Protein AF-A0A9X3P9Z2-F1 (afdb_monomer)

Mean predicted aligned error: 4.74 Å

Foldseek 3Di:
DFDAADPLLLVVAAPLLSCQCRVFKTFDDFDQCPVCLVVCVVVVNDNLLSVVLNVCCVRFGRIAHAFAPPPQRAARGAYWDDWDQFPVRWIWTARHDDPDDDQWGFIQTSQQFTAIAHQGTDGFASHPSLVSVVRSVRVVLVVFFPDKDKDFLDDDDPVFAWPCSSRGDQWTWTDDDQKIKTKHCRVCVNVVNSRRIMMIITGDDPVCVVVVVHD

Organism: NCBI:txid2670330

Secondary structure (DSSP, 8-state):
--BPPPHHHHTTS-HHHHHHHHHH-EE--PPP-GGGHHHHHHTT--HHHHHHHHHHHHHHTTEE-PPPSSGGGSBSS--EEEEEE-TTS-EEEEES-BSS--SSEEEE-TTS-EEEESSSEEEEESSHHHHHHHHHHHHHHHHH-SEEEEEESPPP-SSSEE-GGG-BSSSEEEEETTEEEEEE-HHHHHTT-GGG-EEEEEES--GGGGGGT--

pLDDT: mean 90.92, std 9.31, range [40.28, 98.38]

Structure (mmCIF, N/CA/C/O backbone):
data_AF-A0A9X3P9Z2-F1
#
_entry.id   AF-A0A9X3P9Z2-F1
#
loop_
_atom_site.group_PDB
_atom_site.id
_atom_site.type_symbol
_atom_site.label_atom_id
_atom_site.label_alt_id
_atom_site.label_comp_id
_atom_site.label_asym_id
_atom_site.label_entity_id
_atom_site.label_seq_id
_atom_site.pdbx_PDB_ins_code
_atom_site.Cartn_x
_atom_site.Cartn_y
_atom_site.Cartn_z
_atom_site.occupancy
_atom_site.B_iso_or_equiv
_atom_site.auth_seq_id
_atom_site.auth_comp_id
_atom_site.auth_asym_id
_atom_site.auth_atom_id
_atom_site.pdbx_PDB_model_num
ATOM 1 N N . MET A 1 1 ? 18.630 -18.507 6.214 1.00 40.28 1 MET A N 1
ATOM 2 C CA . MET A 1 1 ? 19.516 -17.476 6.787 1.00 40.28 1 MET A CA 1
ATOM 3 C C . MET A 1 1 ? 18.711 -16.199 6.735 1.00 40.28 1 MET A C 1
ATOM 5 O O . MET A 1 1 ? 18.390 -15.767 5.638 1.00 40.28 1 MET A O 1
ATOM 9 N N . ASP A 1 2 ? 18.235 -15.748 7.890 1.00 44.31 2 ASP A N 1
ATOM 10 C CA . ASP A 1 2 ? 17.294 -14.635 8.001 1.00 44.31 2 ASP A CA 1
ATOM 11 C C . ASP A 1 2 ? 18.088 -13.334 7.855 1.00 44.31 2 ASP A C 1
ATOM 13 O O . ASP A 1 2 ? 18.900 -12.994 8.719 1.00 44.31 2 ASP A O 1
ATOM 17 N N . VAL A 1 3 ? 17.981 -12.686 6.697 1.00 53.84 3 VAL A N 1
ATOM 18 C CA . VAL A 1 3 ? 18.699 -11.437 6.432 1.00 53.84 3 VAL A CA 1
ATOM 19 C C . VAL A 1 3 ? 17.760 -10.309 6.824 1.00 53.84 3 VAL A C 1
ATOM 21 O O . VAL A 1 3 ? 16.669 -10.187 6.269 1.00 53.84 3 VAL A O 1
ATOM 24 N N . ARG A 1 4 ? 18.163 -9.503 7.811 1.00 61.03 4 ARG A N 1
ATOM 25 C CA . ARG A 1 4 ? 17.400 -8.314 8.201 1.00 61.03 4 ARG A CA 1
ATOM 26 C C . ARG A 1 4 ? 17.220 -7.382 6.989 1.00 61.03 4 ARG A C 1
ATOM 28 O O . ARG A 1 4 ? 18.111 -7.333 6.140 1.00 61.03 4 ARG A O 1
ATOM 35 N N . PRO A 1 5 ? 16.098 -6.651 6.893 1.00 64.19 5 PRO A N 1
ATOM 36 C CA . PRO A 1 5 ? 15.887 -5.661 5.838 1.00 64.19 5 PRO A CA 1
ATOM 37 C C . PRO A 1 5 ? 17.028 -4.628 5.796 1.00 64.19 5 PRO A C 1
ATOM 39 O O . PRO A 1 5 ? 17.512 -4.214 6.846 1.00 64.19 5 PRO A O 1
ATOM 42 N N . ASP A 1 6 ? 17.451 -4.239 4.589 1.00 73.38 6 ASP A N 1
ATOM 43 C CA . ASP A 1 6 ? 18.563 -3.306 4.335 1.00 73.38 6 ASP A CA 1
ATOM 44 C C . ASP A 1 6 ? 18.289 -1.897 4.907 1.00 73.38 6 ASP A C 1
ATOM 46 O O . ASP A 1 6 ? 17.156 -1.410 4.865 1.00 73.38 6 ASP A O 1
ATOM 50 N N . ASP A 1 7 ? 19.329 -1.212 5.386 1.00 72.06 7 ASP A N 1
ATOM 51 C CA . ASP A 1 7 ? 19.273 0.154 5.916 1.00 72.06 7 ASP A CA 1
ATOM 52 C C . ASP A 1 7 ? 18.703 1.156 4.898 1.00 72.06 7 ASP A C 1
ATOM 54 O O . ASP A 1 7 ? 17.998 2.089 5.288 1.00 72.06 7 ASP A O 1
ATOM 58 N N . ALA A 1 8 ? 18.923 0.936 3.595 1.00 73.12 8 ALA A N 1
ATOM 59 C CA . ALA A 1 8 ? 18.352 1.769 2.531 1.00 73.12 8 ALA A CA 1
ATOM 60 C C . ALA A 1 8 ? 16.811 1.725 2.492 1.00 73.12 8 ALA A C 1
ATOM 62 O O . ALA A 1 8 ? 16.165 2.747 2.257 1.00 73.12 8 ALA A O 1
ATOM 63 N N . VAL A 1 9 ? 16.214 0.559 2.766 1.00 76.69 9 VAL A N 1
ATOM 64 C CA . VAL A 1 9 ? 14.757 0.407 2.917 1.00 76.69 9 VAL A CA 1
ATOM 65 C C . VAL A 1 9 ? 14.294 1.052 4.211 1.00 76.69 9 VAL A C 1
ATOM 67 O O . VAL A 1 9 ? 13.332 1.817 4.230 1.00 76.69 9 VAL A O 1
ATOM 70 N N . LEU A 1 10 ? 14.992 0.757 5.304 1.00 81.12 10 LEU A N 1
ATOM 71 C CA . LEU A 1 10 ? 14.599 1.214 6.631 1.00 81.12 10 LEU A CA 1
ATOM 72 C C . LEU A 1 10 ? 14.660 2.741 6.776 1.00 81.12 10 LEU A C 1
ATOM 74 O O . LEU A 1 10 ? 13.902 3.290 7.571 1.00 81.12 10 LEU A O 1
ATOM 78 N N . GLY A 1 11 ? 15.524 3.421 6.016 1.00 82.69 11 GLY A N 1
ATOM 79 C CA . GLY A 1 11 ? 15.618 4.882 5.983 1.00 82.69 11 GLY A CA 1
ATOM 80 C C . GLY A 1 11 ? 14.446 5.588 5.291 1.00 82.69 11 GLY A C 1
ATOM 81 O O . GLY A 1 11 ? 14.266 6.784 5.501 1.00 82.69 11 GLY A O 1
ATOM 82 N N . ARG A 1 12 ? 13.642 4.869 4.492 1.00 89.88 12 ARG A N 1
ATOM 83 C CA . ARG A 1 12 ? 12.447 5.410 3.814 1.00 89.88 12 ARG A CA 1
ATOM 84 C C . ARG A 1 12 ? 11.165 5.257 4.635 1.00 89.88 12 ARG A C 1
ATOM 86 O O . ARG A 1 12 ? 10.163 5.901 4.343 1.00 89.88 12 ARG A O 1
ATOM 93 N N . LEU A 1 13 ? 11.190 4.396 5.648 1.00 93.69 13 LEU A N 1
ATOM 94 C CA . LEU A 1 13 ? 10.033 4.081 6.476 1.00 93.69 13 LEU A CA 1
ATOM 95 C C . LEU A 1 13 ? 9.904 5.053 7.653 1.00 93.69 13 LEU A C 1
ATOM 97 O O . LEU A 1 13 ? 10.892 5.493 8.244 1.00 93.69 13 LEU A O 1
ATOM 101 N N . THR A 1 14 ? 8.664 5.312 8.057 1.00 92.31 14 THR A N 1
ATOM 102 C CA . THR A 1 14 ? 8.359 5.917 9.359 1.00 92.31 14 THR A CA 1
ATOM 103 C C . THR A 1 14 ? 8.920 5.045 10.493 1.00 92.31 14 THR A C 1
ATOM 105 O O . THR A 1 14 ? 9.133 3.841 10.307 1.00 92.31 14 THR A O 1
ATOM 108 N N . PRO A 1 15 ? 9.133 5.586 11.706 1.00 91.19 15 PRO A N 1
ATOM 109 C CA . PRO A 1 15 ? 9.583 4.777 12.840 1.00 91.19 15 PRO A CA 1
ATOM 110 C C . PRO A 1 15 ? 8.683 3.560 13.134 1.00 91.19 15 PRO A C 1
ATOM 112 O O . PRO A 1 15 ? 9.196 2.481 13.441 1.00 91.19 15 PRO A O 1
ATOM 115 N N . SER A 1 16 ? 7.362 3.708 12.990 1.00 90.75 16 SER A N 1
ATOM 116 C CA . SER A 1 16 ? 6.355 2.649 13.151 1.00 90.75 16 SER A CA 1
ATOM 117 C C . SER A 1 16 ? 6.479 1.565 12.080 1.00 90.75 16 SER A C 1
ATOM 119 O O . SER A 1 16 ? 6.681 0.396 12.419 1.00 90.75 16 SER A O 1
ATOM 121 N N . ALA A 1 17 ? 6.437 1.933 10.795 1.00 94.19 17 ALA A N 1
ATOM 122 C CA . ALA A 1 17 ? 6.639 0.995 9.692 1.00 94.19 17 ALA A CA 1
ATOM 123 C C . ALA A 1 17 ? 7.999 0.297 9.791 1.00 94.19 17 ALA A C 1
ATOM 125 O O . ALA A 1 17 ? 8.089 -0.916 9.615 1.00 94.19 17 ALA A O 1
ATOM 126 N N . ARG A 1 18 ? 9.059 1.033 10.146 1.00 94.12 18 ARG A N 1
ATOM 127 C CA . ARG A 1 18 ? 10.400 0.477 10.346 1.00 94.12 18 ARG A CA 1
ATOM 128 C C . ARG A 1 18 ? 10.396 -0.587 11.439 1.00 94.12 18 ARG A C 1
ATOM 130 O O . ARG A 1 18 ? 10.933 -1.672 11.228 1.00 94.12 18 ARG A O 1
ATOM 137 N N . ARG A 1 19 ? 9.785 -0.307 12.596 1.00 92.00 19 ARG A N 1
ATOM 138 C CA . ARG A 1 19 ? 9.662 -1.277 13.697 1.00 92.00 19 ARG A CA 1
ATOM 139 C C . ARG A 1 19 ? 8.894 -2.519 13.252 1.00 92.00 19 ARG A C 1
ATOM 141 O O . ARG A 1 19 ? 9.347 -3.626 13.539 1.00 92.00 19 ARG A O 1
ATOM 148 N N . PHE A 1 20 ? 7.783 -2.340 12.544 1.00 94.38 20 PHE A N 1
ATOM 149 C CA . PHE A 1 20 ? 6.973 -3.433 12.010 1.00 94.38 20 PHE A CA 1
ATOM 150 C C . PHE A 1 20 ? 7.780 -4.323 11.053 1.00 94.38 20 PHE A C 1
ATOM 152 O O . PHE A 1 20 ? 7.871 -5.532 11.256 1.00 94.38 20 PHE A O 1
ATOM 159 N N . VAL A 1 21 ? 8.459 -3.722 10.074 1.00 94.75 21 VAL A N 1
ATOM 160 C CA . VAL A 1 21 ? 9.301 -4.433 9.103 1.00 94.75 21 VAL A CA 1
ATOM 161 C C . VAL A 1 21 ? 10.484 -5.131 9.781 1.00 94.75 21 VAL A C 1
ATOM 163 O O . VAL A 1 21 ? 10.769 -6.280 9.468 1.00 94.75 21 VAL A O 1
ATOM 166 N N . CYS A 1 22 ? 11.142 -4.499 10.755 1.00 92.62 22 CYS A N 1
ATOM 167 C CA . CYS A 1 22 ? 12.235 -5.128 11.504 1.00 92.62 22 CYS A CA 1
ATOM 168 C C . CYS A 1 22 ? 11.781 -6.290 12.398 1.00 92.62 22 CYS A C 1
ATOM 170 O O . CYS A 1 22 ? 12.571 -7.198 12.649 1.00 92.62 22 CYS A O 1
ATOM 172 N N . SER A 1 23 ? 10.555 -6.236 12.925 1.00 92.81 23 SER A N 1
ATOM 173 C CA . SER A 1 23 ? 10.052 -7.229 13.885 1.00 92.81 23 SER A CA 1
ATOM 174 C C . SER A 1 23 ? 9.375 -8.413 13.201 1.00 92.81 23 SER A C 1
ATOM 176 O O . SER A 1 23 ? 9.401 -9.520 13.734 1.00 92.81 23 SER A O 1
ATOM 178 N N . HIS A 1 24 ? 8.767 -8.184 12.035 1.00 93.75 24 HIS A N 1
ATOM 179 C CA . HIS A 1 24 ? 7.913 -9.173 11.376 1.00 93.75 24 HIS A CA 1
ATOM 180 C C . HIS A 1 24 ? 8.260 -9.425 9.907 1.00 93.75 24 HIS A C 1
ATOM 182 O O . HIS A 1 24 ? 7.727 -10.359 9.308 1.00 93.75 24 HIS A O 1
ATOM 188 N N . GLY A 1 25 ? 9.114 -8.594 9.310 1.00 93.75 25 GLY A N 1
ATOM 189 C CA . GLY A 1 25 ? 9.561 -8.762 7.937 1.00 93.75 25 GLY A CA 1
ATOM 190 C C . GLY A 1 25 ? 10.669 -9.803 7.822 1.00 93.75 25 GLY A C 1
ATOM 191 O O . GLY A 1 25 ? 11.586 -9.852 8.639 1.00 93.75 25 GLY A O 1
ATOM 192 N N . VAL A 1 26 ? 10.610 -10.599 6.758 1.00 92.44 26 VAL A N 1
ATOM 193 C CA . VAL A 1 26 ? 11.667 -11.540 6.365 1.00 92.44 26 VAL A CA 1
ATOM 194 C C . VAL A 1 26 ? 12.162 -11.138 4.986 1.00 92.44 26 VAL A C 1
ATOM 196 O O . VAL A 1 26 ? 11.354 -10.816 4.116 1.00 92.44 26 VAL A O 1
ATOM 199 N N . ARG A 1 27 ? 13.476 -11.171 4.745 1.00 89.94 27 ARG A N 1
ATOM 200 C CA . ARG A 1 27 ? 14.023 -10.898 3.411 1.00 89.94 27 ARG A CA 1
ATOM 201 C C . ARG A 1 27 ? 14.572 -12.158 2.761 1.00 89.94 27 ARG A C 1
ATOM 203 O O . ARG A 1 27 ? 15.451 -12.835 3.288 1.00 89.94 27 ARG A O 1
ATOM 210 N N . THR A 1 28 ? 14.055 -12.448 1.575 1.00 89.44 28 THR A N 1
ATOM 211 C CA . THR A 1 28 ? 14.572 -13.477 0.673 1.00 89.44 28 THR A CA 1
ATOM 212 C C . THR A 1 28 ? 15.494 -12.848 -0.371 1.00 89.44 28 THR A C 1
ATOM 214 O O . THR A 1 28 ? 15.575 -11.626 -0.494 1.00 89.44 28 THR A O 1
ATOM 217 N N . LYS A 1 29 ? 16.234 -13.675 -1.116 1.00 89.00 29 LYS A N 1
ATOM 218 C CA . LYS A 1 29 ? 17.140 -13.185 -2.158 1.00 89.00 29 LYS A CA 1
ATOM 219 C C . LYS A 1 29 ? 16.321 -12.688 -3.362 1.00 89.00 29 LYS A C 1
ATOM 221 O O . LYS A 1 29 ? 15.686 -13.527 -4.004 1.00 89.00 29 LYS A O 1
ATOM 226 N N . PRO A 1 30 ? 16.360 -11.388 -3.708 1.00 87.94 30 PRO A N 1
ATOM 227 C CA . PRO A 1 30 ? 15.653 -10.886 -4.879 1.00 87.94 30 PRO A CA 1
ATOM 228 C C . PRO A 1 30 ? 16.249 -11.427 -6.177 1.00 87.94 30 PRO A C 1
ATOM 230 O O . PRO A 1 30 ? 17.453 -11.704 -6.273 1.00 87.94 30 PRO A O 1
ATOM 233 N N . ARG A 1 31 ? 15.414 -11.510 -7.216 1.00 88.38 31 ARG A N 1
ATOM 234 C CA . ARG A 1 31 ? 15.893 -11.659 -8.594 1.00 88.38 31 ARG A CA 1
ATOM 235 C C . ARG A 1 31 ? 16.598 -10.376 -9.028 1.00 88.38 31 ARG A C 1
ATOM 237 O O . ARG A 1 31 ? 16.173 -9.283 -8.662 1.00 88.38 31 ARG A O 1
ATOM 244 N N . ARG A 1 32 ? 17.657 -10.505 -9.828 1.00 87.50 32 ARG A N 1
ATOM 245 C CA . ARG A 1 32 ? 18.279 -9.359 -10.501 1.00 87.50 32 ARG A CA 1
ATOM 246 C C . ARG A 1 32 ? 17.549 -9.099 -11.807 1.00 87.50 32 ARG A C 1
ATOM 248 O O . ARG A 1 32 ? 17.409 -10.022 -12.607 1.00 87.50 32 ARG A O 1
ATOM 255 N N . LEU A 1 33 ? 17.099 -7.865 -12.005 1.00 89.50 33 LEU A N 1
ATOM 256 C CA . LEU A 1 33 ? 16.282 -7.510 -13.165 1.00 89.50 33 LEU A CA 1
ATOM 257 C C . LEU A 1 33 ? 17.029 -6.740 -14.244 1.00 89.50 33 LEU A C 1
ATOM 259 O O . LEU A 1 33 ? 16.555 -6.704 -15.373 1.00 89.50 33 LEU A O 1
ATOM 263 N N . ASP A 1 34 ? 18.218 -6.216 -13.937 1.00 85.75 34 ASP A N 1
ATOM 264 C CA . ASP A 1 34 ? 19.070 -5.485 -14.887 1.00 85.75 34 ASP A CA 1
ATOM 265 C C . ASP A 1 34 ? 19.238 -6.246 -16.214 1.00 85.75 34 ASP A C 1
ATOM 267 O O . ASP A 1 34 ? 19.229 -5.659 -17.292 1.00 85.75 34 ASP A O 1
ATOM 271 N N . GLN A 1 35 ? 19.321 -7.578 -16.134 1.00 88.12 35 GLN A N 1
ATOM 272 C CA . GLN A 1 35 ? 19.495 -8.472 -17.278 1.00 88.12 35 GLN A CA 1
ATOM 273 C C . GLN A 1 35 ? 18.287 -8.549 -18.229 1.00 88.12 35 GLN A C 1
ATOM 275 O O . GLN A 1 35 ? 18.442 -9.014 -19.352 1.00 88.12 35 GLN A O 1
ATOM 280 N N . TYR A 1 36 ? 17.093 -8.126 -17.801 1.00 91.31 36 TYR A N 1
ATOM 281 C CA . TYR A 1 36 ? 15.876 -8.140 -18.625 1.00 91.31 36 TYR A CA 1
ATOM 282 C C . TYR A 1 36 ? 15.573 -6.781 -19.262 1.00 91.31 36 TYR A C 1
ATOM 284 O O . TYR A 1 36 ? 14.657 -6.685 -20.077 1.00 91.31 36 TYR A O 1
ATOM 292 N N . ARG A 1 37 ? 16.351 -5.740 -18.933 1.00 93.19 37 ARG A N 1
ATOM 293 C CA . ARG A 1 37 ? 16.121 -4.367 -19.399 1.00 93.19 37 ARG A CA 1
ATOM 294 C C . ARG A 1 37 ? 15.990 -4.282 -20.917 1.00 93.19 37 ARG A C 1
ATOM 296 O O . ARG A 1 37 ? 15.001 -3.755 -21.410 1.00 93.19 37 ARG A O 1
ATOM 303 N N . GLU A 1 38 ? 16.972 -4.801 -21.652 1.00 94.19 38 GLU A N 1
ATOM 304 C CA . GLU A 1 38 ? 16.980 -4.729 -23.120 1.00 94.19 38 GLU A CA 1
ATOM 305 C C . GLU A 1 38 ? 15.778 -5.450 -23.737 1.00 94.19 38 GLU A C 1
ATOM 307 O O . GLU A 1 38 ? 15.182 -4.948 -24.688 1.00 94.19 38 GLU A O 1
ATOM 312 N N . ALA A 1 39 ? 15.372 -6.583 -23.157 1.00 94.44 39 ALA A N 1
ATOM 313 C CA . ALA A 1 39 ? 14.202 -7.323 -23.610 1.00 94.44 39 ALA A CA 1
ATOM 314 C C . ALA A 1 39 ? 12.911 -6.514 -23.406 1.00 94.44 39 ALA A C 1
ATOM 316 O O . ALA A 1 39 ? 12.104 -6.409 -24.324 1.00 94.44 39 ALA A O 1
ATOM 317 N N . TRP A 1 40 ? 12.730 -5.891 -22.239 1.00 95.94 40 TRP A N 1
ATOM 318 C CA . TRP A 1 40 ? 11.557 -5.056 -21.964 1.00 95.94 40 TRP A CA 1
ATOM 319 C C . TRP A 1 40 ? 11.473 -3.830 -22.871 1.00 95.94 40 TRP A C 1
ATOM 321 O O . TRP A 1 40 ? 10.408 -3.552 -23.423 1.00 95.94 40 TRP A O 1
ATOM 331 N N . LEU A 1 41 ? 12.599 -3.150 -23.099 1.00 96.31 41 LEU A N 1
ATOM 332 C CA . LEU A 1 41 ? 12.669 -2.044 -24.056 1.00 96.31 41 LEU A CA 1
ATOM 333 C C . LEU A 1 41 ? 12.333 -2.515 -25.479 1.00 96.31 41 LEU A C 1
ATOM 335 O O . LEU A 1 41 ? 11.587 -1.846 -26.191 1.00 96.31 41 LEU A O 1
ATOM 339 N N . GLY A 1 42 ? 12.824 -3.693 -25.880 1.00 95.88 42 GLY A N 1
ATOM 340 C CA . GLY A 1 42 ? 12.496 -4.317 -27.164 1.00 95.88 42 GLY A CA 1
ATOM 341 C C . GLY A 1 42 ? 11.011 -4.669 -27.326 1.00 95.88 42 GLY A C 1
ATOM 342 O O . GLY A 1 42 ? 10.511 -4.697 -28.448 1.00 95.88 42 GLY A O 1
ATOM 343 N N . HIS A 1 43 ? 10.290 -4.875 -26.220 1.00 94.81 43 HIS A N 1
ATOM 344 C CA . HIS A 1 43 ? 8.836 -5.064 -26.192 1.00 94.81 43 HIS A CA 1
ATOM 345 C C . HIS A 1 43 ? 8.037 -3.752 -26.149 1.00 94.81 43 HIS A C 1
ATOM 347 O O . HIS A 1 43 ? 6.811 -3.789 -26.065 1.00 94.81 43 HIS A O 1
ATOM 353 N N . GLY A 1 44 ? 8.704 -2.598 -26.237 1.00 95.44 44 GLY A N 1
ATOM 354 C CA . GLY A 1 44 ? 8.053 -1.289 -26.260 1.00 95.44 44 GLY A CA 1
ATOM 355 C C . GLY A 1 44 ? 7.653 -0.762 -24.882 1.00 95.44 44 GLY A C 1
ATOM 356 O O . GLY A 1 44 ? 6.914 0.218 -24.809 1.00 95.44 44 GLY A O 1
ATOM 357 N N . ILE A 1 45 ? 8.138 -1.375 -23.798 1.00 96.75 45 ILE A N 1
ATOM 358 C CA . ILE A 1 45 ? 7.940 -0.849 -22.445 1.00 96.75 45 ILE A CA 1
ATOM 359 C C . ILE A 1 45 ? 8.798 0.418 -22.301 1.00 96.75 45 ILE A C 1
ATOM 361 O O . ILE A 1 45 ? 9.997 0.372 -22.600 1.00 96.75 45 ILE A O 1
ATOM 365 N N . PRO A 1 46 ? 8.237 1.549 -21.839 1.00 96.56 46 PRO A N 1
ATOM 366 C CA . PRO A 1 46 ? 8.993 2.780 -21.662 1.00 96.56 46 PRO A CA 1
ATOM 367 C C . PRO A 1 46 ? 10.164 2.616 -20.696 1.00 96.56 46 PRO A C 1
ATOM 369 O O . PRO A 1 46 ? 10.049 1.967 -19.654 1.00 96.56 46 PRO A O 1
ATOM 372 N N . ALA A 1 47 ? 11.284 3.271 -21.010 1.00 96.25 47 ALA A N 1
ATOM 373 C CA . ALA A 1 47 ? 12.490 3.214 -20.186 1.00 96.25 47 ALA A CA 1
ATOM 374 C C . ALA A 1 47 ? 12.233 3.656 -18.739 1.00 96.25 47 ALA A C 1
ATOM 376 O O . ALA A 1 47 ? 12.697 2.997 -17.816 1.00 96.25 47 ALA A O 1
ATOM 377 N N . GLU A 1 48 ? 11.413 4.689 -18.543 1.00 95.56 48 GLU A N 1
ATOM 378 C CA . GLU A 1 48 ? 11.014 5.177 -17.220 1.00 95.56 48 GLU A CA 1
ATOM 379 C C . GLU A 1 48 ? 10.265 4.124 -16.387 1.00 95.56 48 GLU A C 1
ATOM 381 O O . GLU A 1 48 ? 10.454 4.041 -15.175 1.00 95.56 48 GLU A O 1
ATOM 386 N N . ALA A 1 49 ? 9.444 3.277 -17.016 1.00 96.75 49 ALA A N 1
ATOM 387 C CA . ALA A 1 49 ? 8.760 2.193 -16.321 1.00 96.75 49 ALA A CA 1
ATOM 388 C C . ALA A 1 49 ? 9.748 1.095 -15.918 1.00 96.75 49 ALA A C 1
ATOM 390 O O . ALA A 1 49 ? 9.711 0.611 -14.785 1.00 96.75 49 ALA A O 1
ATOM 391 N N . VAL A 1 50 ? 10.676 0.755 -16.817 1.00 97.12 50 VAL A N 1
ATOM 392 C CA . VAL A 1 50 ? 11.740 -0.213 -16.534 1.00 97.12 50 VAL A CA 1
ATOM 393 C C . VAL A 1 50 ? 12.660 0.275 -15.412 1.00 97.12 50 VAL A C 1
ATOM 395 O O . VAL A 1 50 ? 12.993 -0.503 -14.520 1.00 97.12 50 VAL A O 1
ATOM 398 N N . ASP A 1 51 ? 13.039 1.553 -15.416 1.00 95.25 51 ASP A N 1
ATOM 399 C CA . ASP A 1 51 ? 13.874 2.163 -14.378 1.00 95.25 51 ASP A CA 1
ATOM 400 C C . ASP A 1 51 ? 13.212 2.093 -13.001 1.00 95.25 51 ASP A C 1
ATOM 402 O O . ASP A 1 51 ? 13.837 1.620 -12.049 1.00 95.25 51 ASP A O 1
ATOM 406 N N . ARG A 1 52 ? 11.926 2.460 -12.904 1.00 95.44 52 ARG A N 1
ATOM 407 C CA . ARG A 1 52 ? 11.161 2.349 -11.652 1.00 95.44 52 ARG A CA 1
ATOM 408 C C . ARG A 1 52 ? 11.087 0.911 -11.148 1.00 95.44 52 ARG A C 1
ATOM 410 O O . ARG A 1 52 ? 11.267 0.674 -9.957 1.00 95.44 52 ARG A O 1
ATOM 417 N N . ALA A 1 53 ? 10.849 -0.052 -12.034 1.00 96.88 53 ALA A N 1
ATOM 418 C CA . ALA A 1 53 ? 10.781 -1.459 -11.657 1.00 96.88 53 ALA A CA 1
ATOM 419 C C . ALA A 1 53 ? 12.138 -1.985 -11.148 1.00 96.88 53 ALA A C 1
ATOM 421 O O . ALA A 1 53 ? 12.203 -2.689 -10.141 1.00 96.88 53 ALA A O 1
ATOM 422 N N . VAL A 1 54 ? 13.243 -1.612 -11.801 1.00 94.94 54 VAL A N 1
ATOM 423 C CA . VAL A 1 54 ? 14.597 -1.984 -11.360 1.00 94.94 54 VAL A CA 1
ATOM 424 C C . VAL A 1 54 ? 14.942 -1.337 -10.014 1.00 94.94 54 VAL A C 1
ATOM 426 O O . VAL A 1 54 ? 15.456 -2.025 -9.128 1.00 94.94 54 VAL A O 1
ATOM 429 N N . GLU A 1 55 ? 14.618 -0.053 -9.819 1.00 93.12 55 GLU A N 1
ATOM 430 C CA . GLU A 1 55 ? 14.793 0.621 -8.526 1.00 93.12 55 GLU A CA 1
ATOM 431 C C . GLU A 1 55 ? 13.962 -0.067 -7.435 1.00 93.12 55 GLU A C 1
ATOM 433 O O . GLU A 1 55 ? 14.494 -0.415 -6.376 1.00 93.12 55 GLU A O 1
ATOM 438 N N . PHE A 1 56 ? 12.683 -0.339 -7.712 1.00 95.19 56 PHE A N 1
ATOM 439 C CA . PHE A 1 56 ? 11.796 -1.038 -6.791 1.00 95.19 56 PHE A CA 1
ATOM 440 C C . PHE A 1 56 ? 12.367 -2.399 -6.397 1.00 95.19 56 PHE A C 1
ATOM 442 O O . PHE A 1 56 ? 12.443 -2.710 -5.212 1.00 95.19 56 PHE A O 1
ATOM 449 N N . GLN A 1 57 ? 12.820 -3.201 -7.361 1.00 95.06 57 GLN A N 1
ATOM 450 C CA . GLN A 1 57 ? 13.402 -4.508 -7.075 1.00 95.06 57 GLN A CA 1
ATOM 451 C C . GLN A 1 57 ? 14.662 -4.407 -6.212 1.00 95.06 57 GLN A C 1
ATOM 453 O O . GLN A 1 57 ? 14.850 -5.218 -5.305 1.00 95.06 57 GLN A O 1
ATOM 458 N N . SER A 1 58 ? 15.528 -3.433 -6.493 1.00 91.75 58 SER A N 1
ATOM 459 C CA . SER A 1 58 ? 16.750 -3.207 -5.719 1.00 91.75 58 SER A CA 1
ATOM 460 C C . SER A 1 58 ? 16.421 -2.897 -4.256 1.00 91.75 58 SER A C 1
ATOM 462 O O . SER A 1 58 ? 16.955 -3.520 -3.336 1.00 91.75 58 SER A O 1
ATOM 464 N N . LEU A 1 59 ? 15.463 -1.995 -4.037 1.00 91.94 59 LEU A N 1
ATOM 465 C CA . LEU A 1 59 ? 15.060 -1.568 -2.703 1.00 91.94 59 LEU A CA 1
ATOM 466 C C . LEU A 1 59 ? 14.245 -2.648 -1.988 1.00 91.94 59 LEU A C 1
ATOM 468 O O . LEU A 1 59 ? 14.638 -3.128 -0.928 1.00 91.94 59 LEU A O 1
ATOM 472 N N . TRP A 1 60 ? 13.139 -3.077 -2.578 1.00 94.75 60 TRP A N 1
ATOM 473 C CA . TRP A 1 60 ? 12.071 -3.832 -1.924 1.00 94.75 60 TRP A CA 1
ATOM 474 C C . TRP A 1 60 ? 12.100 -5.329 -2.220 1.00 94.75 60 TRP A C 1
ATOM 476 O O . TRP A 1 60 ? 11.520 -6.113 -1.467 1.00 94.75 60 TRP A O 1
ATOM 486 N N . GLY A 1 61 ? 12.796 -5.742 -3.279 1.00 95.38 61 GLY A N 1
ATOM 487 C CA . GLY A 1 61 ? 12.793 -7.117 -3.757 1.00 95.38 61 GLY A CA 1
ATOM 488 C C . GLY A 1 61 ? 13.166 -8.129 -2.670 1.00 95.38 61 GLY A C 1
ATOM 489 O O . GLY A 1 61 ? 14.152 -7.982 -1.936 1.00 95.38 61 GLY A O 1
ATOM 490 N N . GLY A 1 62 ? 12.374 -9.194 -2.607 1.00 94.69 62 GLY A N 1
ATOM 491 C CA . GLY A 1 62 ? 12.502 -10.295 -1.667 1.00 94.69 62 GLY A CA 1
ATOM 492 C C . GLY A 1 62 ? 11.892 -10.038 -0.290 1.00 94.69 62 GLY A C 1
ATOM 493 O O . GLY A 1 62 ? 11.878 -10.974 0.513 1.00 94.69 62 GLY A O 1
ATOM 494 N N . LEU A 1 63 ? 11.398 -8.828 0.007 1.00 95.75 63 LEU A N 1
ATOM 495 C CA . LEU A 1 63 ? 10.758 -8.529 1.288 1.00 95.75 63 LEU A CA 1
ATOM 496 C C . LEU A 1 63 ? 9.410 -9.254 1.406 1.00 95.75 63 LEU A C 1
ATOM 498 O O . LEU A 1 63 ? 8.535 -9.142 0.549 1.00 95.75 63 LEU A O 1
ATOM 502 N N . VAL A 1 64 ? 9.253 -9.988 2.501 1.00 95.94 64 VAL A N 1
ATOM 503 C CA . VAL A 1 64 ? 8.043 -10.692 2.921 1.00 95.94 64 VAL A CA 1
ATOM 504 C C . VAL A 1 64 ? 7.518 -9.978 4.158 1.00 95.94 64 VAL A C 1
ATOM 506 O O . VAL A 1 64 ? 8.242 -9.853 5.144 1.00 95.94 64 VAL A O 1
ATOM 509 N N . LEU A 1 65 ? 6.263 -9.541 4.127 1.00 95.69 65 LEU A N 1
ATOM 510 C CA . LEU A 1 65 ? 5.580 -8.951 5.283 1.00 95.69 65 LEU A CA 1
ATOM 511 C C . LEU A 1 65 ? 4.508 -9.910 5.826 1.00 95.69 65 LEU A C 1
ATOM 513 O O . LEU A 1 65 ? 4.121 -10.852 5.126 1.00 95.69 65 LEU A O 1
ATOM 517 N N . PRO A 1 66 ? 4.008 -9.709 7.054 1.00 94.38 66 PRO A N 1
ATOM 518 C CA . PRO A 1 66 ? 2.771 -10.341 7.502 1.00 94.38 66 PRO A CA 1
ATOM 519 C C . PRO A 1 66 ? 1.597 -10.020 6.564 1.00 94.38 66 PRO A C 1
ATOM 521 O O . PRO A 1 66 ? 1.588 -8.951 5.951 1.00 94.38 66 PRO A O 1
ATOM 524 N N . PRO A 1 67 ? 0.600 -10.914 6.444 1.00 93.69 67 PRO A N 1
ATOM 525 C CA . PRO A 1 67 ? -0.602 -10.618 5.675 1.00 93.69 67 PRO A CA 1
ATOM 526 C C . PRO A 1 67 ? -1.357 -9.428 6.284 1.00 93.69 67 PRO A C 1
ATOM 528 O O . PRO A 1 67 ? -1.548 -9.361 7.499 1.00 93.69 67 PRO A O 1
ATOM 531 N N . GLY A 1 68 ? -1.796 -8.504 5.429 1.00 91.81 68 GLY A N 1
ATOM 532 C CA . GLY A 1 68 ? -2.714 -7.433 5.818 1.00 91.81 68 GLY A CA 1
ATOM 533 C C . GLY A 1 68 ? -4.148 -7.930 6.053 1.00 91.81 68 GLY A C 1
ATOM 534 O O . GLY A 1 68 ? -4.511 -9.017 5.607 1.00 91.81 68 GLY A O 1
ATOM 535 N N . PRO A 1 69 ? -4.999 -7.139 6.726 1.00 91.06 69 PRO A N 1
ATOM 536 C CA . PRO A 1 69 ? -6.401 -7.502 6.965 1.00 91.06 69 PRO A CA 1
ATOM 537 C C . PRO A 1 69 ? -7.328 -7.262 5.757 1.00 91.06 69 PRO A C 1
ATOM 539 O O . PRO A 1 69 ? -8.510 -7.616 5.800 1.00 91.06 69 PRO A O 1
ATOM 542 N N . PHE A 1 70 ? -6.805 -6.638 4.701 1.00 91.69 70 PHE A N 1
ATOM 543 C CA . PHE A 1 70 ? -7.504 -6.303 3.463 1.00 91.69 70 PHE A CA 1
ATOM 544 C C . PHE A 1 70 ? -6.793 -6.928 2.261 1.00 91.69 70 PHE A C 1
ATOM 546 O O . PHE A 1 70 ? -5.635 -7.343 2.381 1.00 91.69 70 PHE A O 1
ATOM 553 N N . TYR A 1 71 ? -7.491 -6.978 1.122 1.00 94.50 71 TYR A N 1
ATOM 554 C CA . TYR A 1 71 ? -6.994 -7.523 -0.144 1.00 94.50 71 TYR A CA 1
ATOM 555 C C . TYR A 1 71 ? -6.365 -8.903 0.020 1.00 94.50 71 TYR A C 1
ATOM 557 O O . TYR A 1 71 ? -5.213 -9.106 -0.335 1.00 94.50 71 TYR A O 1
ATOM 565 N N . ASP A 1 72 ? -7.047 -9.823 0.697 1.00 94.75 72 ASP A N 1
ATOM 566 C CA . ASP A 1 72 ? -6.557 -11.192 0.909 1.00 94.75 72 ASP A CA 1
ATOM 567 C C . ASP A 1 72 ? -5.087 -11.310 1.389 1.00 94.75 72 ASP A C 1
ATOM 569 O O . ASP A 1 72 ? -4.360 -12.260 1.077 1.00 94.75 72 ASP A O 1
ATOM 573 N N . GLY A 1 73 ? -4.628 -10.329 2.172 1.00 94.12 73 GLY A N 1
ATOM 574 C CA . GLY A 1 73 ? -3.284 -10.298 2.740 1.00 94.12 73 GLY A CA 1
ATOM 575 C C . GLY A 1 73 ? -2.203 -9.648 1.873 1.00 94.12 73 GLY A C 1
ATOM 576 O O . GLY A 1 73 ? -1.045 -9.633 2.302 1.00 94.12 73 GLY A O 1
ATOM 577 N N . GLY A 1 74 ? -2.541 -9.095 0.707 1.00 95.69 74 GLY A N 1
ATOM 578 C CA . GLY A 1 74 ? -1.607 -8.384 -0.167 1.00 95.69 74 GLY A CA 1
ATOM 579 C C . GLY A 1 74 ? -0.615 -9.294 -0.908 1.00 95.69 74 GLY A C 1
ATOM 580 O O . GLY A 1 74 ? -0.795 -10.520 -0.966 1.00 95.69 74 GLY A O 1
ATOM 581 N N . PRO A 1 75 ? 0.479 -8.720 -1.445 1.00 96.50 75 PRO A N 1
ATOM 582 C CA . PRO A 1 75 ? 1.586 -9.485 -1.998 1.00 96.50 75 PRO A CA 1
ATOM 583 C C . PRO A 1 75 ? 2.163 -10.500 -1.009 1.00 96.50 75 PRO A C 1
ATOM 585 O O . PRO A 1 75 ? 2.381 -10.218 0.178 1.00 96.50 75 PRO A O 1
ATOM 588 N N . LYS A 1 76 ? 2.468 -11.699 -1.509 1.00 95.38 76 LYS A N 1
ATOM 589 C CA . LYS A 1 76 ? 3.144 -12.757 -0.750 1.00 95.38 76 LYS A CA 1
ATOM 590 C C . LYS A 1 76 ? 4.579 -12.365 -0.415 1.00 95.38 76 LYS A C 1
ATOM 592 O O . LYS A 1 76 ? 5.040 -12.616 0.695 1.00 95.38 76 LYS A O 1
ATOM 597 N N . TYR A 1 77 ? 5.266 -11.772 -1.379 1.00 95.50 77 TYR A N 1
ATOM 598 C CA . TYR A 1 77 ? 6.576 -11.152 -1.248 1.00 95.50 77 TYR A CA 1
ATOM 599 C C . TYR A 1 77 ? 6.737 -10.141 -2.376 1.00 95.50 77 TYR A C 1
ATOM 601 O O . TYR A 1 77 ? 6.141 -10.306 -3.437 1.00 95.50 77 TYR A O 1
ATOM 609 N N . PHE A 1 78 ? 7.551 -9.116 -2.160 1.00 96.69 78 PHE A N 1
ATOM 610 C CA . PHE A 1 78 ? 7.838 -8.129 -3.191 1.00 96.69 78 PHE A CA 1
ATOM 611 C C . PHE A 1 78 ? 8.813 -8.689 -4.218 1.00 96.69 78 PHE A C 1
ATOM 613 O O . PHE A 1 78 ? 9.920 -9.105 -3.878 1.00 96.69 78 PHE A O 1
ATOM 620 N N . ASP A 1 79 ? 8.402 -8.698 -5.476 1.00 95.62 79 ASP A N 1
ATOM 621 C CA . ASP A 1 79 ? 9.229 -9.083 -6.614 1.00 95.62 79 ASP A CA 1
ATOM 622 C C . ASP A 1 79 ? 8.565 -8.536 -7.869 1.00 95.62 79 ASP A C 1
ATOM 624 O O . ASP A 1 79 ? 7.373 -8.749 -8.055 1.00 95.62 79 ASP A O 1
ATOM 628 N N . VAL A 1 80 ? 9.297 -7.837 -8.730 1.00 96.56 80 VAL A N 1
ATOM 629 C CA . VAL A 1 80 ? 8.684 -7.325 -9.962 1.00 96.56 80 VAL A CA 1
ATOM 630 C C . VAL A 1 80 ? 8.276 -8.498 -10.846 1.00 96.56 80 VAL A C 1
ATOM 632 O O . VAL A 1 80 ? 9.123 -9.282 -11.287 1.00 96.56 80 VAL A O 1
ATOM 635 N N . GLY A 1 81 ? 6.976 -8.609 -11.099 1.00 89.00 81 GLY A N 1
ATOM 636 C CA . GLY A 1 81 ? 6.391 -9.622 -11.971 1.00 89.00 81 GLY A CA 1
ATOM 637 C C . GLY A 1 81 ? 6.389 -9.166 -13.427 1.00 89.00 81 GLY A C 1
ATOM 638 O O . GLY A 1 81 ? 7.426 -9.188 -14.099 1.00 89.00 81 GLY A O 1
ATOM 639 N N . GLY A 1 82 ? 5.206 -8.787 -13.909 1.00 91.12 82 GLY A N 1
ATOM 640 C CA . GLY A 1 82 ? 4.982 -8.247 -15.249 1.00 91.12 82 GLY A CA 1
ATOM 641 C C . GLY A 1 82 ? 4.798 -6.730 -15.297 1.00 91.12 82 GLY A C 1
ATOM 642 O O . GLY A 1 82 ? 4.717 -6.056 -14.270 1.00 91.12 82 GLY A O 1
ATOM 643 N N . PHE A 1 83 ? 4.713 -6.216 -16.524 1.00 96.75 83 PHE A N 1
ATOM 644 C CA . PHE A 1 83 ? 4.273 -4.857 -16.824 1.00 96.75 83 PHE A CA 1
ATOM 645 C C . PHE A 1 83 ? 2.887 -4.898 -17.452 1.00 96.75 83 PHE A C 1
ATOM 647 O O . PHE A 1 83 ? 2.578 -5.815 -18.214 1.00 96.75 83 PHE A O 1
ATOM 654 N N . GLU A 1 84 ? 2.097 -3.869 -17.184 1.00 95.25 84 GLU A N 1
ATOM 655 C CA . GLU A 1 84 ? 0.774 -3.684 -17.765 1.00 95.25 84 GLU A CA 1
ATOM 656 C C . GLU A 1 84 ? 0.601 -2.223 -18.173 1.00 95.25 84 GLU A C 1
ATOM 658 O O . GLU A 1 84 ? 1.102 -1.322 -17.502 1.00 95.25 84 GLU A O 1
ATOM 663 N N . CYS A 1 85 ? -0.087 -1.989 -19.285 1.00 94.12 85 CYS A N 1
ATOM 664 C CA . CYS A 1 85 ? -0.495 -0.654 -19.696 1.00 94.12 85 CYS A CA 1
ATOM 665 C C . CYS A 1 85 ? -1.965 -0.488 -19.307 1.00 94.12 85 CYS A C 1
ATOM 667 O O . CYS A 1 85 ? -2.806 -1.248 -19.788 1.00 94.12 85 CYS A O 1
ATOM 669 N N . SER A 1 86 ? -2.260 0.459 -18.419 1.00 91.12 86 SER A N 1
ATOM 670 C CA . SER A 1 86 ? -3.629 0.762 -18.004 1.00 91.12 86 SER A CA 1
ATOM 671 C C . SER A 1 86 ? -4.459 1.306 -19.173 1.00 91.12 86 SER A C 1
ATOM 673 O O . SER A 1 86 ? -3.933 1.716 -20.210 1.00 91.12 86 SER A O 1
ATOM 675 N N . GLU A 1 87 ? -5.775 1.406 -18.983 1.00 86.69 87 GLU A N 1
ATOM 676 C CA . GLU A 1 87 ? -6.672 2.034 -19.964 1.00 86.69 87 GLU A CA 1
ATOM 677 C C . GLU A 1 87 ? -6.324 3.510 -20.243 1.00 86.69 87 GLU A C 1
ATOM 679 O O . GLU A 1 87 ? -6.534 4.000 -21.353 1.00 86.69 87 GLU A O 1
ATOM 684 N N . SER A 1 88 ? -5.748 4.213 -19.259 1.00 86.56 88 SER A N 1
ATOM 685 C CA . SER A 1 88 ? -5.240 5.587 -19.391 1.00 86.56 88 SER A CA 1
ATOM 686 C C . SER A 1 88 ? -3.909 5.680 -20.153 1.00 86.56 88 SER A C 1
ATOM 688 O O . SER A 1 88 ? -3.438 6.786 -20.420 1.00 86.56 88 SER A O 1
ATOM 690 N N . GLY A 1 89 ? -3.305 4.547 -20.528 1.00 89.44 89 GLY A N 1
ATOM 691 C CA . GLY A 1 89 ? -1.997 4.483 -21.182 1.00 89.44 89 GLY A CA 1
ATOM 692 C C . GLY A 1 89 ? -0.810 4.549 -20.215 1.00 89.44 89 GLY A C 1
ATOM 693 O O . GLY A 1 89 ? 0.325 4.749 -20.651 1.00 89.44 89 GLY A O 1
ATOM 694 N N . GLU A 1 90 ? -1.050 4.411 -18.911 1.00 91.75 90 GLU A N 1
ATOM 695 C CA . GLU A 1 90 ? -0.013 4.466 -17.883 1.00 91.75 90 GLU A CA 1
ATOM 696 C C . GLU A 1 90 ? 0.619 3.090 -17.674 1.00 91.75 90 GLU A C 1
ATOM 698 O O . GLU A 1 90 ? -0.064 2.072 -17.569 1.00 91.75 90 GLU A O 1
ATOM 703 N N . TRP A 1 91 ? 1.947 3.054 -17.577 1.00 96.81 91 TRP A N 1
ATOM 704 C CA . TRP A 1 91 ? 2.675 1.804 -17.380 1.00 96.81 91 TRP A CA 1
ATOM 705 C C . TRP A 1 91 ? 2.817 1.454 -15.903 1.00 96.81 91 TRP A C 1
ATOM 707 O O . TRP A 1 91 ? 3.514 2.127 -15.134 1.00 96.81 91 TRP A O 1
ATOM 717 N N . LEU A 1 92 ? 2.191 0.344 -15.542 1.00 97.88 92 LEU A N 1
ATOM 718 C CA . LEU A 1 92 ? 2.204 -0.277 -14.231 1.00 97.88 92 LEU A CA 1
ATOM 719 C C . LEU A 1 92 ? 3.190 -1.449 -14.220 1.00 97.88 92 LEU A C 1
ATOM 721 O O . LEU A 1 92 ? 3.473 -2.048 -15.262 1.00 97.88 92 LEU A O 1
ATOM 725 N N . PHE A 1 93 ? 3.679 -1.818 -13.039 1.00 97.81 93 PHE A N 1
ATOM 726 C CA . PHE A 1 93 ? 4.371 -3.093 -12.850 1.00 97.81 93 PHE A CA 1
ATOM 727 C C . PHE A 1 93 ? 3.888 -3.812 -11.597 1.00 97.81 93 PHE A C 1
ATOM 729 O O . PHE A 1 93 ? 3.562 -3.181 -10.591 1.00 97.81 93 PHE A O 1
ATOM 736 N N . GLU A 1 94 ? 3.859 -5.137 -11.669 1.00 97.44 94 GLU A N 1
ATOM 737 C CA . GLU A 1 94 ? 3.354 -6.006 -10.612 1.00 97.44 94 GLU A CA 1
ATOM 738 C C . GLU A 1 94 ? 4.317 -6.086 -9.421 1.00 97.44 94 GLU A C 1
ATOM 740 O O . GLU A 1 94 ? 5.530 -6.231 -9.585 1.00 97.44 94 GLU A O 1
ATOM 745 N N . VAL A 1 95 ? 3.757 -6.059 -8.213 1.00 95.88 95 VAL A N 1
ATOM 746 C CA . VAL A 1 95 ? 4.446 -6.080 -6.914 1.00 95.88 95 VAL A CA 1
ATOM 747 C C . VAL A 1 95 ? 4.419 -7.480 -6.310 1.00 95.88 95 VAL A C 1
ATOM 749 O O . VAL A 1 95 ? 4.143 -7.678 -5.130 1.00 95.88 95 VAL A O 1
ATOM 752 N N . GLY A 1 96 ? 4.748 -8.468 -7.127 1.00 94.75 96 GLY A N 1
ATOM 753 C CA . GLY A 1 96 ? 4.890 -9.857 -6.722 1.00 94.75 96 GLY A CA 1
ATOM 754 C C . GLY A 1 96 ? 3.569 -10.613 -6.613 1.00 94.75 96 GLY A C 1
ATOM 755 O O . GLY A 1 96 ? 2.485 -10.033 -6.670 1.00 94.75 96 GLY A O 1
ATOM 756 N N . PRO A 1 97 ? 3.656 -11.941 -6.446 1.00 94.44 97 PRO A N 1
ATOM 757 C CA . PRO A 1 97 ? 2.488 -12.798 -6.511 1.00 94.44 97 PRO A CA 1
ATOM 758 C C . PRO A 1 97 ? 1.576 -12.590 -5.305 1.00 94.44 97 PRO A C 1
ATOM 760 O O . PRO A 1 97 ? 2.034 -12.424 -4.169 1.00 94.44 97 PRO A O 1
ATOM 763 N N . SER A 1 98 ? 0.276 -12.717 -5.534 1.00 94.75 98 SER A N 1
ATOM 764 C CA . SER A 1 98 ? -0.740 -12.727 -4.485 1.00 94.75 98 SER A CA 1
ATOM 765 C C . SER A 1 98 ? -0.573 -13.911 -3.524 1.00 94.75 98 SER A C 1
ATOM 767 O O . SER A 1 98 ? -0.090 -14.989 -3.886 1.00 94.75 98 SER A O 1
ATOM 769 N N . ARG A 1 99 ? -0.978 -13.725 -2.261 1.00 93.88 99 ARG A N 1
ATOM 770 C CA . ARG A 1 99 ? -1.010 -14.815 -1.265 1.00 93.88 99 ARG A CA 1
ATOM 771 C C . ARG A 1 99 ? -2.078 -15.858 -1.564 1.00 93.88 99 ARG A C 1
ATOM 773 O O . ARG A 1 99 ? -1.878 -17.034 -1.264 1.00 93.88 99 ARG A O 1
ATOM 780 N N . THR A 1 100 ? -3.186 -15.414 -2.137 1.00 93.62 100 THR A N 1
ATOM 781 C CA . THR A 1 100 ? -4.343 -16.213 -2.535 1.00 93.62 100 THR A CA 1
ATOM 782 C C . THR A 1 100 ? -4.676 -15.930 -4.001 1.00 93.62 100 THR A C 1
ATOM 784 O O . THR A 1 100 ? -4.102 -15.032 -4.620 1.00 93.62 100 THR A O 1
ATOM 787 N N . ALA A 1 101 ? -5.587 -16.714 -4.578 1.00 94.19 101 ALA A N 1
ATOM 788 C CA . ALA A 1 101 ? -6.124 -16.413 -5.897 1.00 94.19 101 ALA A CA 1
ATOM 789 C C . ALA A 1 101 ? -7.102 -15.234 -5.789 1.00 94.19 101 ALA A C 1
ATOM 791 O O . ALA A 1 101 ? -8.136 -15.357 -5.136 1.00 94.19 101 ALA A O 1
ATOM 792 N N . VAL A 1 102 ? -6.767 -14.121 -6.442 1.00 95.12 102 VAL A N 1
ATOM 793 C CA . VAL A 1 102 ? -7.556 -12.882 -6.464 1.00 95.12 102 VAL A CA 1
ATOM 794 C C . VAL A 1 102 ? -7.781 -12.422 -7.910 1.00 95.12 102 VAL A C 1
ATOM 796 O O . VAL A 1 102 ? -6.964 -12.739 -8.776 1.00 95.12 102 VAL A O 1
ATOM 799 N N . PRO A 1 103 ? -8.869 -11.687 -8.197 1.00 95.06 103 PRO A N 1
ATOM 800 C CA . PRO A 1 103 ? -9.198 -11.216 -9.545 1.00 95.06 103 PRO A CA 1
ATOM 801 C C . PRO A 1 103 ? -8.474 -9.916 -9.955 1.00 95.06 103 PRO A C 1
ATOM 803 O O . PRO A 1 103 ? -8.961 -9.200 -10.826 1.00 95.06 103 PRO A O 1
ATOM 806 N N . TYR A 1 104 ? -7.350 -9.580 -9.321 1.00 95.69 104 TYR A N 1
ATOM 807 C CA . TYR A 1 104 ? -6.591 -8.349 -9.559 1.00 95.69 104 TYR A CA 1
ATOM 808 C C . TYR A 1 104 ? -5.095 -8.552 -9.276 1.00 95.69 104 TYR A C 1
ATOM 810 O O . TYR A 1 104 ? -4.714 -9.451 -8.524 1.00 95.69 104 TYR A O 1
ATOM 818 N N . GLY A 1 105 ? -4.245 -7.708 -9.862 1.00 96.12 105 GLY A N 1
ATOM 819 C CA . GLY A 1 105 ? -2.812 -7.635 -9.560 1.00 96.12 105 GLY A CA 1
ATOM 820 C C . GLY A 1 105 ? -2.500 -6.512 -8.572 1.00 96.12 105 GLY A C 1
ATOM 821 O O . GLY A 1 105 ? -3.168 -5.481 -8.591 1.00 96.12 105 GLY A O 1
ATOM 822 N N . TYR A 1 106 ? -1.482 -6.681 -7.724 1.00 97.81 106 TYR A N 1
ATOM 823 C CA . TYR A 1 106 ? -0.917 -5.573 -6.939 1.00 97.81 106 TYR A CA 1
ATOM 824 C C . TYR A 1 106 ? 0.116 -4.851 -7.786 1.00 97.81 106 TYR A C 1
ATOM 826 O O . TYR A 1 106 ? 1.051 -5.498 -8.247 1.00 97.81 106 TYR A O 1
ATOM 834 N N . MET A 1 107 ? -0.008 -3.540 -7.971 1.00 98.06 107 MET A N 1
ATOM 835 C CA . MET A 1 107 ? 0.836 -2.804 -8.914 1.00 98.06 107 MET A CA 1
ATOM 836 C C . MET A 1 107 ? 1.434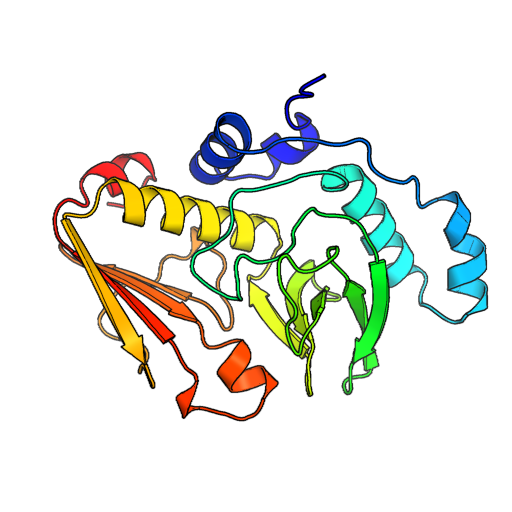 -1.534 -8.305 1.00 98.06 107 MET A C 1
ATOM 838 O O . MET A 1 107 ? 0.893 -0.973 -7.348 1.00 98.06 107 MET A O 1
ATOM 842 N N . ILE A 1 108 ? 2.536 -1.067 -8.897 1.00 98.38 108 ILE A N 1
ATOM 843 C CA . ILE A 1 108 ? 3.038 0.301 -8.732 1.00 98.38 108 ILE A CA 1
ATOM 844 C C . ILE A 1 108 ? 2.698 1.138 -9.968 1.00 98.38 108 ILE A C 1
ATOM 846 O O . ILE A 1 108 ? 3.068 0.785 -11.093 1.00 98.38 108 ILE A O 1
ATOM 850 N N . GLY A 1 109 ? 2.045 2.275 -9.728 1.00 97.06 109 GLY A N 1
ATOM 851 C CA . GLY A 1 109 ? 1.718 3.295 -10.720 1.00 97.06 109 GLY A CA 1
ATOM 852 C C . GLY A 1 109 ? 2.907 4.164 -11.150 1.00 97.06 109 GLY A C 1
ATOM 853 O O . GLY A 1 109 ? 3.996 4.086 -10.567 1.00 97.06 109 GLY A O 1
ATOM 854 N N . PRO A 1 110 ? 2.732 5.006 -12.183 1.00 94.44 110 PRO A N 1
ATOM 855 C CA . PRO A 1 110 ? 3.790 5.877 -12.709 1.00 94.44 110 PRO A CA 1
ATOM 856 C C . PRO A 1 110 ? 4.334 6.877 -11.677 1.00 94.44 110 PRO A C 1
ATOM 858 O O . PRO A 1 110 ? 5.517 7.209 -11.710 1.00 94.44 110 PRO A O 1
ATOM 861 N N . ASP A 1 111 ? 3.498 7.301 -10.735 1.00 93.62 111 ASP A N 1
ATOM 862 C CA . ASP A 1 111 ? 3.809 8.207 -9.626 1.00 93.62 111 ASP A CA 1
ATOM 863 C C . ASP A 1 111 ? 4.397 7.500 -8.390 1.00 93.62 111 ASP A C 1
ATOM 865 O O . ASP A 1 111 ? 4.726 8.150 -7.398 1.00 93.62 111 ASP A O 1
ATOM 869 N N . GLY A 1 112 ? 4.553 6.174 -8.444 1.00 95.12 112 GLY A N 1
ATOM 870 C CA . GLY A 1 112 ? 4.992 5.361 -7.314 1.00 95.12 112 GLY A CA 1
ATOM 871 C C . GLY A 1 112 ? 3.856 4.892 -6.402 1.00 95.12 112 GLY A C 1
ATOM 872 O O . GLY A 1 112 ? 4.139 4.203 -5.418 1.00 95.12 112 GLY A O 1
ATOM 873 N N . ALA A 1 113 ? 2.596 5.210 -6.723 1.00 97.94 113 ALA A N 1
ATOM 874 C CA . ALA A 1 113 ? 1.450 4.771 -5.941 1.00 97.94 113 ALA A CA 1
ATOM 875 C C . ALA A 1 113 ? 1.344 3.247 -5.916 1.00 97.94 113 ALA A C 1
ATOM 877 O O . ALA A 1 113 ? 1.447 2.583 -6.947 1.00 97.94 113 ALA A O 1
ATOM 878 N N . PHE A 1 114 ? 1.101 2.697 -4.730 1.00 98.31 114 PHE A N 1
ATOM 879 C CA . PHE A 1 114 ? 0.763 1.291 -4.574 1.00 98.31 114 PHE A CA 1
ATOM 880 C C . PHE A 1 114 ? -0.740 1.117 -4.734 1.00 98.31 114 PHE A C 1
ATOM 882 O O . PHE A 1 114 ? -1.523 1.818 -4.084 1.00 98.31 114 PHE A O 1
ATOM 889 N N . GLY A 1 115 ? -1.152 0.155 -5.550 1.00 97.75 115 GLY A N 1
ATOM 890 C CA . GLY A 1 115 ? -2.564 -0.125 -5.725 1.00 97.75 115 GLY A CA 1
ATOM 891 C C . GLY A 1 115 ? -2.880 -1.465 -6.358 1.00 97.75 115 GLY A C 1
ATOM 892 O O . GLY A 1 115 ? -2.053 -2.377 -6.336 1.00 97.75 115 GLY A O 1
ATOM 893 N N . ILE A 1 116 ? -4.090 -1.578 -6.901 1.00 97.31 116 ILE A N 1
ATOM 894 C CA . ILE A 1 116 ? -4.551 -2.784 -7.590 1.00 97.31 116 ILE A CA 1
ATOM 895 C C . ILE A 1 116 ? -4.984 -2.473 -9.020 1.00 97.31 116 ILE A C 1
ATOM 897 O O . ILE A 1 116 ? -5.550 -1.416 -9.291 1.00 97.31 116 ILE A O 1
ATOM 901 N N . ALA A 1 117 ? -4.723 -3.405 -9.930 1.00 95.62 117 ALA A N 1
ATOM 902 C CA . ALA A 1 117 ? -5.233 -3.370 -11.295 1.00 95.62 117 ALA A CA 1
ATOM 903 C C . ALA A 1 117 ? -6.174 -4.554 -11.519 1.00 95.62 117 ALA A C 1
ATOM 905 O O . ALA A 1 117 ? -5.811 -5.706 -11.267 1.00 95.62 117 ALA A O 1
ATOM 906 N N . ALA A 1 118 ? -7.395 -4.248 -11.952 1.00 93.50 118 ALA A N 1
ATOM 907 C CA . ALA A 1 118 ? -8.420 -5.224 -12.302 1.00 93.50 118 ALA A CA 1
ATOM 908 C C . ALA A 1 118 ? -9.069 -4.832 -13.638 1.00 93.50 118 ALA A C 1
ATOM 910 O O . ALA A 1 118 ? -8.395 -4.811 -14.659 1.00 93.50 118 ALA A O 1
ATOM 911 N N . SER A 1 119 ? -10.358 -4.471 -13.638 1.00 90.00 119 SER A N 1
ATOM 912 C CA . SER A 1 119 ? -10.980 -3.809 -14.795 1.00 90.00 119 SER A CA 1
ATOM 913 C C . SER A 1 119 ? -10.443 -2.391 -15.000 1.00 90.00 119 SER A C 1
ATOM 915 O O . SER A 1 119 ? -10.455 -1.892 -16.113 1.00 90.00 119 SER A O 1
ATOM 917 N N . GLN A 1 120 ? -9.947 -1.758 -13.936 1.00 93.31 120 GLN A N 1
ATOM 918 C CA . GLN A 1 120 ? -9.255 -0.474 -13.987 1.00 93.31 120 GLN A CA 1
ATOM 919 C C . GLN A 1 120 ? -8.127 -0.430 -12.952 1.00 93.31 120 GLN A C 1
ATOM 921 O O . GLN A 1 120 ? -8.098 -1.220 -12.001 1.00 93.31 120 GLN A O 1
ATOM 926 N N . TRP A 1 121 ? -7.193 0.496 -13.153 1.00 96.50 121 TRP A N 1
ATOM 927 C CA . TRP A 1 121 ? -6.149 0.827 -12.188 1.00 96.50 121 TRP A CA 1
ATOM 928 C C . TRP A 1 121 ? -6.727 1.669 -11.049 1.00 96.50 121 TRP A C 1
ATOM 930 O O . TRP A 1 121 ? -7.356 2.695 -11.304 1.00 96.50 121 TRP A O 1
ATOM 940 N N . VAL A 1 122 ? -6.487 1.259 -9.802 1.00 97.25 122 VAL A N 1
ATOM 941 C CA . VAL A 1 122 ? -6.915 1.998 -8.609 1.00 97.25 122 VAL A CA 1
ATOM 942 C C . VAL A 1 122 ? -5.740 2.173 -7.645 1.00 97.25 122 VAL A C 1
ATOM 944 O O . VAL A 1 122 ? -5.317 1.199 -7.008 1.00 97.25 122 VAL A O 1
ATOM 947 N N . PRO A 1 123 ? -5.213 3.402 -7.489 1.00 97.62 123 PRO A N 1
ATOM 948 C CA . PRO A 1 123 ? -4.171 3.683 -6.513 1.00 97.62 123 PRO A CA 1
ATOM 949 C C . PRO A 1 123 ? -4.748 3.669 -5.089 1.00 97.62 123 PRO A C 1
ATOM 951 O O . PRO A 1 123 ? -5.675 4.406 -4.756 1.00 97.62 123 PRO A O 1
ATOM 954 N N . LEU A 1 124 ? -4.173 2.853 -4.208 1.00 97.94 124 LEU A N 1
ATOM 955 C CA . LEU A 1 124 ? -4.644 2.701 -2.827 1.00 97.94 124 LEU A CA 1
ATOM 956 C C . LEU A 1 124 ? -3.908 3.646 -1.882 1.00 97.94 124 LEU A C 1
ATOM 958 O O . LEU A 1 124 ? -4.534 4.341 -1.082 1.00 97.94 124 LEU A O 1
ATOM 962 N N . HIS A 1 125 ? -2.583 3.699 -2.017 1.00 98.06 125 HIS A N 1
ATOM 963 C CA . HIS A 1 125 ? -1.689 4.550 -1.240 1.00 98.06 125 HIS A CA 1
ATOM 964 C C . HIS A 1 125 ? -0.722 5.281 -2.169 1.00 98.06 125 HIS A C 1
ATOM 966 O O . HIS A 1 125 ? -0.274 4.725 -3.169 1.00 98.06 125 HIS A O 1
ATOM 972 N N . ARG A 1 126 ? -0.344 6.510 -1.802 1.00 97.62 126 ARG A N 1
ATOM 973 C CA . ARG A 1 126 ? 0.583 7.362 -2.569 1.00 97.62 126 ARG A CA 1
ATOM 974 C C . ARG A 1 126 ? 1.940 6.711 -2.816 1.00 97.62 126 ARG A C 1
ATOM 976 O O . ARG A 1 126 ? 2.586 7.047 -3.797 1.00 97.62 126 ARG A O 1
ATOM 983 N N . THR A 1 127 ? 2.379 5.813 -1.933 1.00 97.00 127 THR A N 1
ATOM 984 C CA . THR A 1 127 ? 3.626 5.061 -2.098 1.00 97.00 127 THR A CA 1
ATOM 985 C C . THR A 1 127 ? 3.525 3.662 -1.487 1.00 97.00 127 THR A C 1
ATOM 987 O O . THR A 1 127 ? 2.620 3.380 -0.691 1.00 97.00 127 THR A O 1
ATOM 990 N N . ILE A 1 128 ? 4.491 2.792 -1.805 1.00 96.25 128 ILE A N 1
ATOM 991 C CA . ILE A 1 128 ? 4.643 1.494 -1.134 1.00 96.25 128 ILE A CA 1
ATOM 992 C C . ILE A 1 128 ? 4.918 1.656 0.367 1.00 96.25 128 ILE A C 1
ATOM 994 O O . ILE A 1 128 ? 4.391 0.894 1.171 1.00 96.25 128 ILE A O 1
ATOM 998 N N . GLU A 1 129 ? 5.682 2.671 0.773 1.00 96.31 129 GLU A N 1
ATOM 999 C CA . GLU A 1 129 ? 5.933 2.983 2.181 1.00 96.31 129 GLU A CA 1
ATOM 1000 C C . GLU A 1 129 ? 4.639 3.350 2.913 1.00 96.31 129 GLU A C 1
ATOM 1002 O O . GLU A 1 129 ? 4.434 2.896 4.036 1.00 96.31 129 GLU A O 1
ATOM 1007 N N . GLY A 1 130 ? 3.739 4.103 2.269 1.00 96.69 130 GLY A N 1
ATOM 1008 C CA . GLY A 1 130 ? 2.411 4.406 2.810 1.00 96.69 130 GLY A CA 1
ATOM 1009 C C . GLY A 1 130 ? 1.556 3.151 3.009 1.00 96.69 130 GLY A C 1
ATOM 1010 O O . GLY A 1 130 ? 0.916 2.988 4.049 1.00 96.69 130 GLY A O 1
ATOM 1011 N N . TRP A 1 131 ? 1.607 2.205 2.066 1.00 97.19 131 TRP A N 1
ATOM 1012 C CA . TRP A 1 131 ? 0.952 0.905 2.234 1.00 97.19 131 TRP A CA 1
ATOM 1013 C C . TRP A 1 131 ? 1.574 0.075 3.370 1.00 97.19 131 TRP A C 1
ATOM 1015 O O . TRP A 1 131 ? 0.851 -0.494 4.186 1.00 97.19 131 TRP A O 1
ATOM 1025 N N . ILE A 1 132 ? 2.905 0.046 3.494 1.00 97.19 132 ILE A N 1
ATOM 1026 C CA . ILE A 1 132 ? 3.590 -0.623 4.615 1.00 97.19 132 ILE A CA 1
ATOM 1027 C C . ILE A 1 132 ? 3.228 0.042 5.949 1.00 97.19 132 ILE A C 1
ATOM 1029 O O . ILE A 1 132 ? 3.047 -0.649 6.952 1.00 97.19 132 ILE A O 1
ATOM 1033 N N . GLU A 1 133 ? 3.078 1.367 5.976 1.00 96.62 133 GLU A N 1
ATOM 1034 C CA . GLU A 1 133 ? 2.579 2.080 7.148 1.00 96.62 133 GLU A CA 1
ATOM 1035 C C . GLU A 1 133 ? 1.138 1.658 7.467 1.00 96.62 133 GLU A C 1
ATOM 1037 O O . GLU A 1 133 ? 0.873 1.270 8.598 1.00 96.62 133 GLU A O 1
ATOM 1042 N N . SER A 1 134 ? 0.231 1.592 6.487 1.0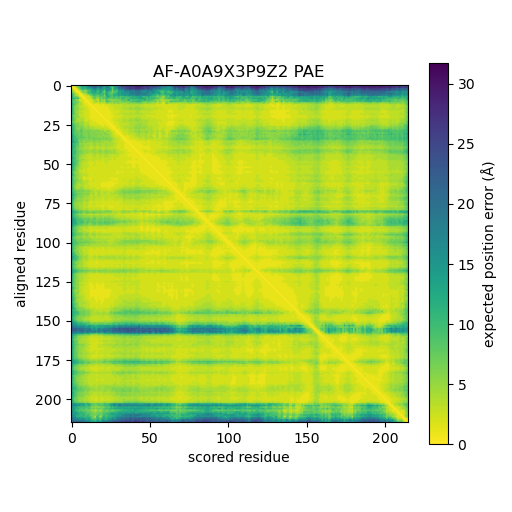0 96.75 134 SER A N 1
ATOM 1043 C CA . SER A 1 134 ? -1.127 1.038 6.659 1.00 96.75 134 SER A CA 1
ATOM 1044 C C . SER A 1 134 ? -1.115 -0.361 7.297 1.00 96.75 134 SER A C 1
ATOM 1046 O O . SER A 1 134 ? -1.858 -0.626 8.246 1.00 96.75 134 SER A O 1
ATOM 1048 N N . LEU A 1 135 ? -0.220 -1.250 6.845 1.00 96.75 135 LEU A N 1
ATOM 1049 C CA . LEU A 1 135 ? -0.044 -2.578 7.445 1.00 96.75 135 LEU A CA 1
ATOM 1050 C C . LEU A 1 135 ? 0.447 -2.512 8.891 1.00 96.75 135 LEU A C 1
ATOM 1052 O O . LEU A 1 135 ? -0.032 -3.272 9.734 1.00 96.75 135 LEU A O 1
ATOM 1056 N N . SER A 1 136 ? 1.382 -1.607 9.189 1.00 95.50 136 SER A N 1
ATOM 1057 C CA . SER A 1 136 ? 1.879 -1.411 10.548 1.00 95.50 136 SER A CA 1
ATOM 1058 C C . SER A 1 136 ? 0.754 -0.932 11.474 1.00 95.50 136 SER A C 1
ATOM 1060 O O . SER A 1 136 ? 0.659 -1.406 12.604 1.00 95.50 136 SER A O 1
ATOM 1062 N N . TRP A 1 137 ? -0.111 -0.026 11.005 1.00 94.81 137 TRP A N 1
ATOM 1063 C CA . TRP A 1 137 ? -1.283 0.462 11.740 1.00 94.81 137 TRP A CA 1
ATOM 1064 C C . TRP A 1 137 ? -2.291 -0.652 12.003 1.00 94.81 137 TRP A C 1
ATOM 1066 O O . TRP A 1 137 ? -2.736 -0.818 13.136 1.00 94.81 137 TRP A O 1
ATOM 1076 N N . ALA A 1 138 ? -2.606 -1.454 10.984 1.00 94.69 138 ALA A N 1
ATOM 1077 C CA . ALA A 1 138 ? -3.459 -2.625 11.139 1.00 94.69 138 ALA A CA 1
ATOM 1078 C C . ALA A 1 138 ? -2.901 -3.601 12.172 1.00 94.69 138 ALA A C 1
ATOM 1080 O O . ALA A 1 138 ? -3.632 -4.025 13.063 1.00 94.69 138 ALA A O 1
ATOM 1081 N N . HIS A 1 139 ? -1.615 -3.933 12.085 1.00 93.62 139 HIS A N 1
ATOM 1082 C CA . HIS A 1 139 ? -0.993 -4.877 13.004 1.00 93.62 139 HIS A CA 1
ATOM 1083 C C . HIS A 1 139 ? -1.121 -4.439 14.469 1.00 93.62 139 HIS A C 1
ATOM 1085 O O . HIS A 1 139 ? -1.576 -5.221 15.306 1.00 93.62 139 HIS A O 1
ATOM 1091 N N . ASP A 1 140 ? -0.787 -3.184 14.772 1.00 91.69 140 ASP A N 1
ATOM 1092 C CA . ASP A 1 140 ? -0.905 -2.656 16.133 1.00 91.69 140 ASP A CA 1
ATOM 1093 C C . ASP A 1 140 ? -2.371 -2.563 16.573 1.00 91.69 140 ASP A C 1
ATOM 1095 O O . ASP A 1 140 ? -2.704 -2.970 17.687 1.00 91.69 140 ASP A O 1
ATOM 1099 N N . ALA A 1 141 ? -3.275 -2.115 15.696 1.00 93.12 141 ALA A N 1
ATOM 1100 C CA . ALA A 1 141 ? -4.695 -2.024 16.017 1.00 93.12 141 ALA A CA 1
ATOM 1101 C C . ALA A 1 141 ? -5.287 -3.397 16.375 1.00 93.12 141 ALA A C 1
ATOM 1103 O O . ALA A 1 141 ? -5.961 -3.528 17.395 1.00 93.12 141 ALA A O 1
ATOM 1104 N N . PHE A 1 142 ? -4.976 -4.444 15.607 1.00 92.44 142 PHE A N 1
ATOM 1105 C CA . PHE A 1 142 ? -5.388 -5.816 15.924 1.00 92.44 142 PHE A CA 1
ATOM 1106 C C . PHE A 1 142 ? -4.743 -6.374 17.197 1.00 92.44 142 PHE A C 1
ATOM 1108 O O . PHE A 1 142 ? -5.302 -7.281 17.808 1.00 92.44 142 PHE A O 1
ATOM 1115 N N . THR A 1 143 ? -3.581 -5.855 17.592 1.00 90.06 143 THR A N 1
ATOM 1116 C CA . THR A 1 143 ? -2.852 -6.325 18.775 1.00 90.06 143 THR A CA 1
ATOM 1117 C C . THR A 1 143 ? -3.358 -5.681 20.063 1.00 90.06 143 THR A C 1
ATOM 1119 O O . THR A 1 143 ? -3.435 -6.355 21.089 1.00 90.06 143 THR A O 1
ATOM 1122 N N . TYR A 1 144 ? -3.682 -4.386 20.033 1.00 89.50 144 TYR A N 1
ATOM 1123 C CA . TYR A 1 144 ? -3.898 -3.601 21.254 1.00 89.50 144 TYR A CA 1
ATOM 1124 C C . TYR A 1 144 ? -5.338 -3.140 21.480 1.00 89.50 144 TYR A C 1
ATOM 1126 O O . TYR A 1 144 ? -5.666 -2.747 22.599 1.00 89.50 144 TYR A O 1
ATOM 1134 N N . THR A 1 145 ? -6.199 -3.168 20.459 1.00 90.00 145 THR A N 1
ATOM 1135 C CA . THR A 1 145 ? -7.596 -2.746 20.636 1.00 90.00 145 THR A CA 1
ATOM 1136 C C . THR A 1 145 ? -8.440 -3.833 21.291 1.00 90.00 145 THR A C 1
ATOM 1138 O O . THR A 1 145 ? -8.151 -5.024 21.195 1.00 90.00 145 THR A O 1
ATOM 1141 N N . GLU A 1 146 ? -9.499 -3.417 21.981 1.00 90.44 146 GLU A N 1
ATOM 1142 C CA . GLU A 1 146 ? -10.381 -4.340 22.704 1.00 90.44 146 GLU A CA 1
ATOM 1143 C C . GLU A 1 146 ? -11.403 -4.987 21.770 1.00 90.44 146 GLU A C 1
ATOM 1145 O O . GLU A 1 146 ? -11.794 -6.139 21.960 1.00 90.44 146 GLU A O 1
ATOM 1150 N N . GLN A 1 147 ? -11.843 -4.240 20.756 1.00 93.12 147 GLN A N 1
ATOM 1151 C CA . GLN A 1 147 ? -12.869 -4.682 19.829 1.00 93.12 147 GLN A CA 1
ATOM 1152 C C . GLN A 1 147 ? -12.573 -4.203 18.410 1.00 93.12 147 GLN A C 1
ATOM 1154 O O . GLN A 1 147 ? -12.275 -3.031 18.175 1.00 93.12 147 GLN A O 1
ATOM 1159 N N . VAL A 1 148 ? -12.761 -5.120 17.457 1.00 94.56 148 VAL A N 1
ATOM 1160 C CA . VAL A 1 148 ? -12.722 -4.853 16.018 1.00 94.56 148 VAL A CA 1
ATOM 1161 C C . VAL A 1 148 ? -14.079 -5.194 15.421 1.00 94.56 148 VAL A C 1
ATOM 1163 O O . VAL A 1 148 ? -14.569 -6.312 15.569 1.00 94.56 148 VAL A O 1
ATOM 1166 N N . THR A 1 149 ? -14.692 -4.234 14.736 1.00 95.00 149 THR A N 1
ATOM 1167 C CA . THR A 1 149 ? -15.966 -4.421 14.033 1.00 95.00 149 THR A CA 1
ATOM 1168 C C . THR A 1 149 ? -15.750 -4.238 12.539 1.00 95.00 149 THR A C 1
ATOM 1170 O O . THR A 1 149 ? -15.213 -3.218 12.112 1.00 95.00 149 THR A O 1
ATOM 1173 N N . ARG A 1 150 ? -16.172 -5.223 11.739 1.00 94.56 150 ARG A N 1
ATOM 1174 C CA . ARG A 1 150 ? -16.133 -5.152 10.275 1.00 94.56 150 ARG A CA 1
ATOM 1175 C C . ARG A 1 150 ? -17.489 -4.717 9.736 1.00 94.56 150 ARG A C 1
ATOM 1177 O O . ARG A 1 150 ? -18.497 -5.360 10.014 1.00 94.56 150 ARG A O 1
ATOM 1184 N N . TYR A 1 151 ? -17.482 -3.678 8.916 1.00 93.50 151 TYR A N 1
ATOM 1185 C CA . TYR A 1 151 ? -18.637 -3.201 8.168 1.00 93.50 151 TYR A CA 1
ATOM 1186 C C . TYR A 1 151 ? -18.445 -3.508 6.686 1.00 93.50 151 TYR A C 1
ATOM 1188 O O . TYR A 1 151 ? -17.363 -3.299 6.137 1.00 93.50 151 TYR A O 1
ATOM 1196 N N . THR A 1 152 ? -19.497 -4.002 6.042 1.00 91.19 152 THR A N 1
ATOM 1197 C CA . THR A 1 152 ? -19.588 -4.161 4.585 1.00 91.19 152 THR A CA 1
ATOM 1198 C C . THR A 1 152 ? -20.517 -3.095 4.016 1.00 91.19 152 THR A C 1
ATOM 1200 O O . THR A 1 152 ? -21.341 -2.544 4.749 1.00 91.19 152 THR A O 1
ATOM 1203 N N . ASN A 1 153 ? -20.375 -2.777 2.724 1.00 88.56 153 ASN A N 1
ATOM 1204 C CA . ASN A 1 153 ? -21.041 -1.628 2.103 1.00 88.56 153 ASN A CA 1
ATOM 1205 C C . ASN A 1 153 ? -20.802 -0.333 2.907 1.00 88.56 153 ASN A C 1
ATOM 1207 O O . ASN A 1 153 ? -21.709 0.469 3.151 1.00 88.56 153 ASN A O 1
ATOM 1211 N N . ALA A 1 154 ? -19.574 -0.188 3.411 1.00 82.38 154 ALA A N 1
ATOM 1212 C CA . ALA A 1 154 ? -19.234 0.864 4.349 1.00 82.38 154 ALA A CA 1
ATOM 1213 C C . ALA A 1 154 ? -19.287 2.245 3.682 1.00 82.38 154 ALA A C 1
ATOM 1215 O O . ALA A 1 154 ? -18.915 2.422 2.517 1.00 82.38 154 ALA A O 1
ATOM 1216 N N . ARG A 1 155 ? -19.727 3.243 4.453 1.00 76.31 155 ARG A N 1
ATOM 1217 C CA . ARG A 1 155 ? -19.588 4.658 4.102 1.00 76.31 155 ARG A CA 1
ATOM 1218 C C . ARG A 1 155 ? -18.403 5.236 4.861 1.00 76.31 155 ARG A C 1
ATOM 1220 O O . ARG A 1 155 ? -18.158 4.856 6.000 1.00 76.31 155 ARG A O 1
ATOM 1227 N N . VAL A 1 156 ? -17.691 6.150 4.214 1.00 68.00 156 VAL A N 1
ATOM 1228 C CA . VAL A 1 156 ? -16.595 6.896 4.835 1.00 68.00 156 VAL A CA 1
ATOM 1229 C C . VAL A 1 156 ? -17.146 7.737 5.988 1.00 68.00 156 VAL A C 1
ATOM 1231 O O . VAL A 1 156 ? -18.072 8.520 5.782 1.00 68.00 156 VAL A O 1
ATOM 1234 N N . GLU A 1 157 ? -16.585 7.571 7.186 1.00 69.25 157 GLU A N 1
ATOM 1235 C CA . GLU A 1 157 ? -16.894 8.420 8.340 1.00 69.25 157 GLU A CA 1
ATOM 1236 C C . GLU A 1 157 ? -16.185 9.772 8.165 1.00 69.25 157 GLU A C 1
ATOM 1238 O O . GLU A 1 157 ? -14.959 9.842 8.157 1.00 69.25 157 GLU A O 1
ATOM 1243 N N . THR A 1 158 ? -16.946 10.852 7.966 1.00 68.00 158 THR A N 1
ATOM 1244 C CA . THR A 1 158 ? -16.397 12.191 7.667 1.00 68.00 158 THR A CA 1
ATOM 1245 C C . THR A 1 158 ? -16.107 13.038 8.899 1.00 68.00 158 THR A C 1
ATOM 1247 O O . THR A 1 158 ? -15.454 14.069 8.779 1.00 68.00 158 THR A O 1
ATOM 1250 N N . ASP A 1 159 ? -16.579 12.610 10.069 1.00 85.31 159 ASP A N 1
ATOM 1251 C CA . ASP A 1 159 ? -16.472 13.376 11.317 1.00 85.31 159 ASP A CA 1
ATOM 1252 C C . ASP A 1 159 ? -15.186 13.043 12.099 1.00 85.31 159 ASP A C 1
ATOM 1254 O O . ASP A 1 159 ? -14.963 13.557 13.193 1.00 85.31 159 ASP A O 1
ATOM 1258 N N . LEU A 1 160 ? -14.343 12.170 11.541 1.00 91.06 160 LEU A N 1
ATOM 1259 C CA . LEU A 1 160 ? -13.071 11.737 12.105 1.00 91.06 160 LEU A CA 1
ATOM 1260 C C . LEU A 1 160 ? -11.889 12.409 11.396 1.00 91.06 160 LEU A C 1
ATOM 1262 O O . LEU A 1 160 ? -11.948 12.741 10.210 1.00 91.06 160 LEU A O 1
ATOM 1266 N N . GLU A 1 161 ? -10.776 12.559 12.109 1.00 92.12 161 GLU A N 1
ATOM 1267 C CA . GLU A 1 161 ? -9.556 13.145 11.558 1.00 92.12 161 GLU A CA 1
ATOM 1268 C C . GLU A 1 161 ? -8.811 12.141 10.665 1.00 92.12 161 GLU A C 1
ATOM 1270 O O . GLU A 1 161 ? -8.627 10.990 11.070 1.00 92.12 161 GLU A O 1
ATOM 1275 N N . PRO A 1 162 ? -8.329 12.535 9.475 1.00 92.94 162 PRO A N 1
ATOM 1276 C CA . PRO A 1 162 ? -7.559 11.644 8.614 1.00 92.94 162 PRO A CA 1
ATOM 1277 C C . PRO A 1 162 ? -6.169 11.342 9.194 1.00 92.94 162 PRO A C 1
ATOM 1279 O O . PRO A 1 162 ? -5.494 12.203 9.759 1.00 92.94 162 PRO A O 1
ATOM 1282 N N . VAL A 1 163 ? -5.699 10.109 9.001 1.00 93.25 163 VAL A N 1
ATOM 1283 C CA . VAL A 1 163 ? -4.337 9.683 9.352 1.00 93.25 163 VAL A CA 1
ATOM 1284 C C . VAL A 1 163 ? -3.424 9.860 8.134 1.00 93.25 163 VAL A C 1
ATOM 1286 O O . VAL A 1 163 ? -3.195 8.939 7.350 1.00 93.25 163 VAL A O 1
ATOM 1289 N N . GLU A 1 164 ? -2.893 11.072 7.966 1.00 93.00 164 GLU A N 1
ATOM 1290 C CA . GLU A 1 164 ? -2.127 11.470 6.770 1.00 93.00 164 GLU A CA 1
ATOM 1291 C C . GLU A 1 164 ? -0.835 10.670 6.546 1.00 93.00 164 GLU A C 1
ATOM 1293 O O . GLU A 1 164 ? -0.418 10.478 5.403 1.00 93.00 164 GLU A O 1
ATOM 1298 N N . VAL A 1 165 ? -0.207 10.169 7.616 1.00 90.50 165 VAL A N 1
ATOM 1299 C CA . VAL A 1 165 ? 1.072 9.437 7.537 1.00 90.50 165 VAL A CA 1
ATOM 1300 C C . VAL A 1 165 ? 0.972 8.139 6.722 1.00 90.50 165 VAL A C 1
ATOM 1302 O O . VAL A 1 165 ? 1.958 7.700 6.139 1.00 90.50 165 VAL A O 1
ATOM 1305 N N . VAL A 1 166 ? -0.228 7.557 6.623 1.00 92.62 166 VAL A N 1
ATOM 1306 C CA . VAL A 1 166 ? -0.498 6.357 5.814 1.00 92.62 166 VAL A CA 1
ATOM 1307 C C . VAL A 1 166 ? -0.541 6.678 4.308 1.00 92.62 166 VAL A C 1
ATOM 1309 O O . VAL A 1 166 ? -0.486 5.779 3.467 1.00 92.62 166 VAL A O 1
ATOM 1312 N N . GLY A 1 167 ? -0.644 7.958 3.934 1.00 94.31 167 GLY A N 1
ATOM 1313 C CA . GLY A 1 167 ? -0.647 8.385 2.535 1.00 94.31 167 GLY A CA 1
ATOM 1314 C C . GLY A 1 167 ? -1.782 7.765 1.718 1.00 94.31 167 GLY A C 1
ATOM 1315 O O . GLY A 1 167 ? -1.577 7.420 0.558 1.00 94.31 167 GLY A O 1
ATOM 1316 N N . GLY A 1 168 ? -2.951 7.569 2.327 1.00 95.25 168 GLY A N 1
ATOM 1317 C CA . GLY A 1 168 ? -4.106 6.948 1.684 1.00 95.25 168 GLY A CA 1
ATOM 1318 C C . GLY A 1 168 ? -4.686 7.763 0.522 1.00 95.25 168 GLY A C 1
ATOM 1319 O O . GLY A 1 168 ? -4.800 8.987 0.623 1.00 95.25 168 GLY A O 1
ATOM 1320 N N . ILE A 1 169 ? -5.072 7.092 -0.568 1.00 96.19 169 ILE A N 1
ATOM 1321 C CA . ILE A 1 169 ? -5.771 7.682 -1.725 1.00 96.19 169 ILE A CA 1
ATOM 1322 C C . ILE A 1 169 ? -7.215 7.182 -1.747 1.00 96.19 169 ILE A C 1
ATOM 1324 O O . ILE A 1 169 ? -8.110 7.905 -1.292 1.00 96.19 169 ILE A O 1
ATOM 1328 N N . THR A 1 170 ? -7.428 5.955 -2.224 1.00 95.69 170 THR A N 1
ATOM 1329 C CA . THR A 1 170 ? -8.719 5.255 -2.175 1.00 95.69 170 THR A CA 1
ATOM 1330 C C . THR A 1 170 ? -8.911 4.566 -0.825 1.00 95.69 170 THR A C 1
ATOM 1332 O O . THR A 1 170 ? -10.010 4.558 -0.266 1.00 95.69 170 THR A O 1
ATOM 1335 N N . ASP A 1 171 ? -7.816 4.073 -0.251 1.00 95.44 171 ASP A N 1
ATOM 1336 C CA . ASP A 1 171 ? -7.807 3.445 1.060 1.00 95.44 171 ASP A CA 1
ATOM 1337 C C . ASP A 1 171 ? -7.289 4.403 2.104 1.00 95.44 171 ASP A C 1
ATOM 1339 O O . ASP A 1 171 ? -6.205 4.966 1.969 1.00 95.44 171 ASP A O 1
ATOM 1343 N N . ARG A 1 172 ? -8.077 4.615 3.151 1.00 94.44 172 ARG A N 1
ATOM 1344 C CA . ARG A 1 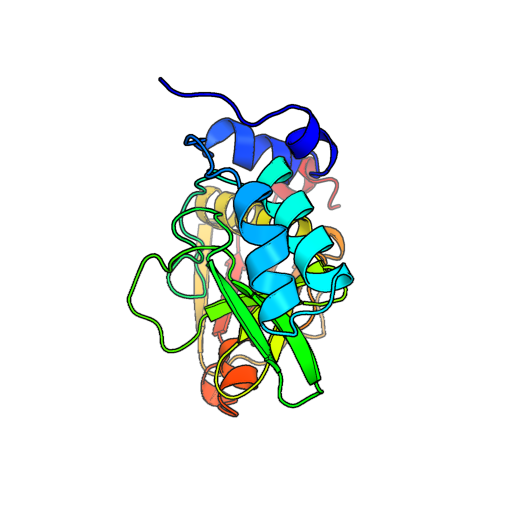172 ? -7.809 5.670 4.123 1.00 94.44 172 ARG A CA 1
ATOM 1345 C C . ARG A 1 172 ? -8.030 5.185 5.539 1.00 94.44 172 ARG A C 1
ATOM 1347 O O . ARG A 1 172 ? -8.746 4.220 5.801 1.00 94.44 172 ARG A O 1
ATOM 1354 N N . TRP A 1 173 ? -7.383 5.908 6.436 1.00 94.81 173 TRP A N 1
ATOM 1355 C CA . TRP A 1 173 ? -7.480 5.729 7.868 1.00 94.81 173 TRP A CA 1
ATOM 1356 C C . TRP A 1 173 ? -7.986 7.019 8.495 1.00 94.81 173 TRP A C 1
ATOM 1358 O O . TRP A 1 173 ? -7.572 8.110 8.094 1.00 94.81 173 TRP A O 1
ATOM 1368 N N . TRP A 1 174 ? -8.846 6.879 9.495 1.00 94.38 174 TRP A N 1
ATOM 1369 C CA . TRP A 1 174 ? -9.369 7.979 10.288 1.00 94.38 174 TRP A CA 1
ATOM 1370 C C . TRP A 1 174 ? -9.284 7.663 11.768 1.00 94.38 174 TRP A C 1
ATOM 1372 O O . TRP A 1 174 ? -9.360 6.504 12.172 1.00 94.38 174 TRP A O 1
ATOM 1382 N N . ARG A 1 175 ? -9.172 8.703 12.580 1.00 91.44 175 ARG A N 1
ATOM 1383 C CA . ARG A 1 175 ? -9.075 8.609 14.030 1.00 91.44 175 ARG A CA 1
ATOM 1384 C C . ARG A 1 175 ? -10.025 9.588 14.705 1.00 91.44 175 ARG A C 1
ATOM 1386 O O . ARG A 1 175 ? -1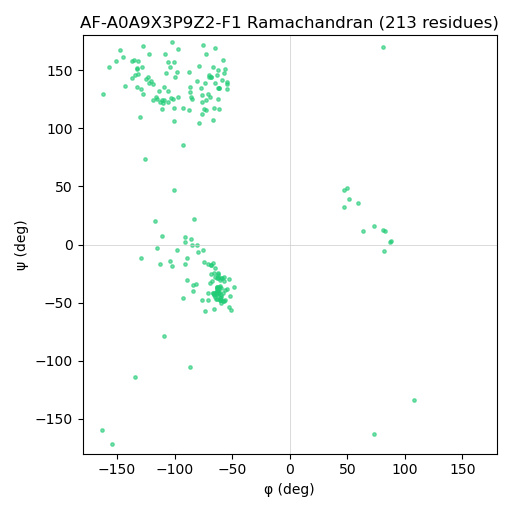0.305 10.668 14.191 1.00 91.44 175 ARG A O 1
ATOM 1393 N N . GLY A 1 176 ? -10.461 9.220 15.894 1.00 89.62 176 GLY A N 1
ATOM 1394 C CA . GLY A 1 176 ? -11.160 10.092 16.825 1.00 89.62 176 GLY A CA 1
ATOM 1395 C C . GLY A 1 176 ? -10.948 9.600 18.246 1.00 89.62 176 GLY A C 1
ATOM 1396 O O . GLY A 1 176 ? -10.161 8.682 18.490 1.00 89.62 176 GLY A O 1
ATOM 1397 N N . ASP A 1 177 ? -11.662 10.200 19.189 1.00 87.38 177 ASP A N 1
ATOM 1398 C CA . ASP A 1 177 ? -11.559 9.806 20.590 1.00 87.38 177 ASP A CA 1
ATOM 1399 C C . ASP A 1 177 ? -11.988 8.338 20.784 1.00 87.38 177 ASP A C 1
ATOM 1401 O O . ASP A 1 177 ? -13.121 7.956 20.483 1.00 87.38 177 ASP A O 1
ATOM 1405 N N . GLY A 1 178 ? -11.046 7.493 21.216 1.00 87.69 178 GLY A N 1
ATOM 1406 C CA . GLY A 1 178 ? -11.255 6.056 21.431 1.00 87.69 178 GLY A CA 1
ATOM 1407 C C . GLY A 1 178 ? -11.610 5.234 20.180 1.00 87.69 178 GLY A C 1
ATOM 1408 O O . GLY A 1 178 ? -12.020 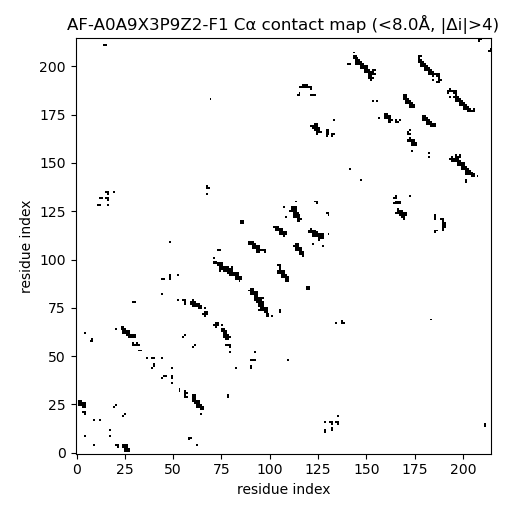4.077 20.317 1.00 87.69 178 GLY A O 1
ATOM 1409 N N . VAL A 1 179 ? -11.471 5.802 18.974 1.00 91.31 179 VAL A N 1
ATOM 1410 C CA . VAL A 1 179 ? -11.855 5.166 17.705 1.00 91.31 179 VAL A CA 1
ATOM 1411 C C . VAL A 1 179 ? -10.756 5.302 16.655 1.00 91.31 179 VAL A C 1
ATOM 1413 O O . VAL A 1 179 ? -10.221 6.381 16.416 1.00 91.31 179 VAL A O 1
ATOM 1416 N N . LEU A 1 180 ? -10.490 4.200 15.960 1.00 93.94 180 LEU A N 1
ATOM 1417 C CA . LEU A 1 180 ? -9.673 4.156 14.754 1.00 93.94 180 LEU A CA 1
ATOM 1418 C C . LEU A 1 180 ? -10.454 3.412 13.667 1.00 93.94 180 LEU A C 1
ATOM 1420 O O . LEU A 1 180 ? -11.034 2.361 13.932 1.00 93.94 180 LEU A O 1
ATOM 1424 N N . VAL A 1 181 ? -10.490 3.947 12.452 1.00 94.81 181 VAL A N 1
ATOM 1425 C CA . VAL A 1 181 ? -11.227 3.369 11.324 1.00 94.81 181 VAL A CA 1
ATOM 1426 C C . VAL A 1 181 ? -10.297 3.226 10.132 1.00 94.81 181 VAL A C 1
ATOM 1428 O O . VAL A 1 181 ? -9.643 4.187 9.747 1.00 94.81 181 VAL A O 1
ATOM 1431 N N . ALA A 1 182 ? -10.263 2.043 9.529 1.00 95.44 182 ALA A N 1
ATOM 1432 C CA . ALA A 1 182 ? -9.634 1.802 8.237 1.00 95.44 182 ALA A CA 1
ATOM 1433 C C . ALA A 1 182 ? -10.722 1.455 7.222 1.00 95.44 182 ALA A C 1
ATOM 1435 O O . ALA A 1 182 ? -11.454 0.489 7.437 1.00 95.44 182 ALA A O 1
ATOM 1436 N N . CYS A 1 183 ? -10.831 2.203 6.126 1.00 94.94 183 CYS A N 1
ATOM 1437 C CA . CYS A 1 183 ? -11.750 1.881 5.034 1.00 94.94 183 CYS A CA 1
ATOM 1438 C C . CYS A 1 183 ? -10.960 1.523 3.788 1.00 94.94 183 CYS A C 1
ATOM 1440 O O . CYS A 1 183 ? -10.088 2.278 3.353 1.00 94.94 183 CYS A O 1
ATOM 1442 N N . CYS A 1 184 ? -11.360 0.409 3.192 1.00 93.75 184 CYS A N 1
ATOM 1443 C CA . CYS A 1 184 ? -10.854 -0.078 1.929 1.00 93.75 184 CYS A CA 1
ATOM 1444 C C . CYS A 1 184 ? -11.943 0.037 0.875 1.00 93.75 184 CYS A C 1
ATOM 1446 O O . CYS A 1 184 ? -13.007 -0.586 0.980 1.00 93.75 184 CYS A O 1
ATOM 1448 N N . SER A 1 185 ? -11.663 0.867 -0.123 1.00 95.38 185 SER A N 1
ATOM 1449 C CA . SER A 1 185 ? -12.554 1.103 -1.259 1.00 95.38 185 SER A CA 1
ATOM 1450 C C . SER A 1 185 ? -11.947 0.621 -2.573 1.00 95.38 185 SER A C 1
ATOM 1452 O O . SER A 1 185 ? -12.643 0.649 -3.583 1.00 95.38 185 SER A O 1
ATOM 1454 N N . GLY A 1 186 ? -10.704 0.126 -2.557 1.00 96.12 186 GLY A N 1
ATOM 1455 C CA . GLY A 1 186 ? -9.970 -0.300 -3.744 1.00 96.12 186 GLY A CA 1
ATOM 1456 C C . GLY A 1 186 ? -10.734 -1.258 -4.642 1.00 96.12 186 GLY A C 1
ATOM 1457 O O . GLY A 1 186 ? -10.954 -0.955 -5.806 1.00 96.12 186 GLY A O 1
ATOM 1458 N N . GLU A 1 187 ? -11.191 -2.392 -4.106 1.00 95.62 187 GLU A N 1
ATOM 1459 C CA . GLU A 1 187 ? -11.968 -3.372 -4.885 1.00 95.62 187 GLU A CA 1
ATOM 1460 C C . GLU A 1 187 ? -13.297 -2.792 -5.377 1.00 95.62 187 GLU A C 1
ATOM 1462 O O . GLU A 1 187 ? -13.723 -3.058 -6.498 1.00 95.62 187 GLU A O 1
ATOM 1467 N N . ALA A 1 188 ? -13.955 -1.979 -4.550 1.00 95.31 188 ALA A N 1
ATOM 1468 C CA . ALA A 1 188 ? -15.216 -1.358 -4.926 1.00 95.31 188 ALA A CA 1
ATOM 1469 C C . ALA A 1 188 ? -15.051 -0.410 -6.120 1.00 95.31 188 ALA A C 1
ATOM 1471 O O . ALA A 1 188 ? -15.936 -0.347 -6.965 1.00 95.31 188 ALA A O 1
ATOM 1472 N N . GLU A 1 189 ? -13.931 0.305 -6.206 1.00 95.75 189 GLU A N 1
ATOM 1473 C CA . GLU A 1 189 ? -13.599 1.136 -7.363 1.00 95.75 189 GLU A CA 1
ATOM 1474 C C . GLU A 1 189 ? -13.126 0.273 -8.538 1.00 95.75 189 GLU A C 1
ATOM 1476 O O . GLU A 1 189 ? -13.663 0.392 -9.634 1.00 95.75 189 GLU A O 1
ATOM 1481 N N . ALA A 1 190 ? -12.213 -0.675 -8.309 1.00 95.38 190 ALA A N 1
ATOM 1482 C CA . ALA A 1 190 ? -11.596 -1.481 -9.363 1.00 95.38 190 ALA A CA 1
ATOM 1483 C C . ALA A 1 190 ? -12.602 -2.349 -10.140 1.00 95.38 190 ALA A C 1
ATOM 1485 O O . ALA A 1 190 ? -12.369 -2.654 -11.310 1.00 95.38 190 ALA A O 1
ATOM 1486 N N . PHE A 1 191 ? -13.717 -2.723 -9.502 1.00 95.44 191 PHE A N 1
ATOM 1487 C CA . PHE A 1 191 ? -14.792 -3.534 -10.083 1.00 95.44 191 PHE A CA 1
ATOM 1488 C C . PHE A 1 191 ? -16.107 -2.775 -10.313 1.00 95.44 191 PHE A C 1
ATOM 1490 O O . PHE A 1 191 ? -17.105 -3.421 -10.628 1.00 95.44 191 PHE A O 1
ATOM 1497 N N . ASP A 1 192 ? -16.142 -1.450 -10.119 1.00 94.69 192 ASP A N 1
ATOM 1498 C CA . ASP A 1 192 ? -17.385 -0.655 -10.132 1.00 94.69 192 ASP A CA 1
ATOM 1499 C C . ASP A 1 192 ? -18.499 -1.303 -9.277 1.00 94.69 192 ASP A C 1
ATOM 1501 O O . ASP A 1 192 ? -19.649 -1.498 -9.675 1.00 94.69 192 ASP A O 1
ATOM 1505 N N . ALA A 1 193 ? -18.120 -1.705 -8.063 1.00 93.50 193 ALA A N 1
ATOM 1506 C CA . ALA A 1 193 ? -18.948 -2.444 -7.120 1.00 93.50 193 ALA A CA 1
ATOM 1507 C C . ALA A 1 193 ? -18.999 -1.722 -5.761 1.00 93.50 193 ALA A C 1
ATOM 1509 O O . ALA A 1 193 ? -18.405 -2.197 -4.788 1.00 93.50 193 ALA A O 1
ATOM 1510 N N . PRO A 1 194 ? -19.723 -0.589 -5.633 1.00 91.88 194 PRO A N 1
ATOM 1511 C CA . PRO A 1 194 ? -19.759 0.218 -4.406 1.00 91.88 194 PRO A CA 1
ATOM 1512 C C . PRO A 1 194 ? -20.112 -0.561 -3.128 1.00 91.88 194 PRO A C 1
ATOM 1514 O O . PRO A 1 194 ? -19.647 -0.218 -2.041 1.00 91.88 194 PRO A O 1
ATOM 1517 N N . GLN A 1 195 ? -20.905 -1.628 -3.251 1.00 91.00 195 GLN A N 1
ATOM 1518 C CA . GLN A 1 195 ? -21.285 -2.525 -2.157 1.00 91.00 195 GLN A CA 1
ATOM 1519 C C . GLN A 1 195 ? -20.111 -3.311 -1.552 1.00 91.00 195 GLN A C 1
ATOM 1521 O O . GLN A 1 195 ? -20.217 -3.784 -0.420 1.00 91.00 195 GLN A O 1
ATOM 1526 N N . SER A 1 196 ? -19.000 -3.441 -2.281 1.00 92.00 196 SER A N 1
ATOM 1527 C CA . SER A 1 196 ? -17.802 -4.170 -1.855 1.00 92.00 196 SER A CA 1
ATOM 1528 C C . SER A 1 196 ? -16.907 -3.359 -0.916 1.00 92.00 196 SER A C 1
ATOM 1530 O O . SER A 1 196 ? -15.895 -3.871 -0.450 1.00 92.00 196 SER A O 1
ATOM 1532 N N . ARG A 1 197 ? -17.267 -2.108 -0.591 1.00 94.44 197 ARG A N 1
ATOM 1533 C CA . ARG A 1 197 ? -16.524 -1.299 0.385 1.00 94.44 197 ARG A CA 1
ATOM 1534 C C . ARG A 1 197 ? -16.527 -1.959 1.754 1.00 94.44 197 ARG A C 1
ATOM 1536 O O . ARG A 1 197 ? -17.578 -2.357 2.267 1.00 94.44 197 ARG A O 1
ATOM 1543 N N . VAL A 1 198 ? -15.358 -1.996 2.378 1.00 94.56 198 VAL A N 1
ATOM 1544 C CA . VAL A 1 198 ? -15.165 -2.566 3.711 1.00 94.56 198 VAL A CA 1
ATOM 1545 C C . VAL A 1 198 ? -14.595 -1.501 4.630 1.00 94.56 198 VAL A C 1
ATOM 1547 O O . VAL A 1 198 ? -13.686 -0.775 4.244 1.00 94.56 198 VAL A O 1
ATOM 1550 N N . ALA A 1 199 ? -15.081 -1.453 5.866 1.00 95.31 199 ALA A N 1
ATOM 1551 C CA . ALA A 1 199 ? -14.425 -0.716 6.936 1.00 95.31 199 ALA A CA 1
ATOM 1552 C C . ALA A 1 199 ? -14.147 -1.623 8.133 1.00 95.31 199 ALA A C 1
ATOM 1554 O O . ALA A 1 199 ? -14.958 -2.485 8.480 1.00 95.31 199 ALA A O 1
ATOM 1555 N N . LEU A 1 200 ? -13.007 -1.412 8.779 1.00 95.25 200 LEU A N 1
ATOM 1556 C CA . LEU A 1 200 ? -12.695 -1.946 10.096 1.00 95.25 200 LEU A CA 1
ATOM 1557 C C . LEU A 1 200 ? -12.686 -0.794 11.087 1.00 95.25 200 LEU A C 1
ATOM 1559 O O . LEU A 1 200 ? -11.922 0.153 10.927 1.00 95.25 200 LEU A O 1
ATOM 1563 N N . ARG A 1 201 ? -13.526 -0.899 12.113 1.00 94.88 201 ARG A N 1
ATOM 1564 C CA . ARG A 1 201 ? -13.559 0.025 13.243 1.00 94.88 201 ARG A CA 1
ATOM 1565 C C . ARG A 1 201 ? -12.955 -0.653 14.456 1.00 94.88 201 ARG A C 1
ATOM 1567 O O . ARG A 1 201 ? -13.445 -1.695 14.893 1.00 94.88 201 ARG A O 1
ATOM 1574 N N . PHE A 1 202 ? -11.927 -0.033 14.998 1.00 94.19 202 PHE A N 1
ATOM 1575 C CA . PHE A 1 202 ? -11.215 -0.452 16.189 1.00 94.19 202 PHE A CA 1
ATOM 1576 C C . PHE A 1 202 ? -11.598 0.475 17.343 1.00 94.19 202 PHE A C 1
ATOM 1578 O O . PHE A 1 202 ? -11.591 1.698 17.185 1.00 94.19 202 PHE A O 1
ATOM 1585 N N . THR A 1 203 ? -11.941 -0.098 18.495 1.00 91.88 203 THR A N 1
ATOM 1586 C CA . THR A 1 203 ? -12.326 0.661 19.694 1.00 91.88 203 THR A CA 1
ATOM 1587 C C . THR A 1 203 ? -11.662 0.133 20.956 1.00 91.88 203 THR A C 1
ATOM 1589 O O . THR A 1 203 ? -11.262 -1.033 21.026 1.00 91.88 203 THR A O 1
ATOM 1592 N N . GLY A 1 204 ? -11.595 0.990 21.974 1.00 84.62 204 GLY A N 1
ATOM 1593 C CA . GLY A 1 204 ? -11.039 0.669 23.287 1.00 84.62 204 GLY A CA 1
ATOM 1594 C C . GLY A 1 204 ? -9.694 1.356 23.494 1.00 84.62 204 GLY A C 1
ATOM 1595 O O . GLY A 1 204 ? -9.546 2.545 23.214 1.00 84.62 204 GLY A O 1
ATOM 1596 N N . ARG A 1 205 ? -8.707 0.609 23.990 1.00 82.88 205 ARG A N 1
ATOM 1597 C CA . ARG A 1 205 ? -7.369 1.128 24.290 1.00 82.88 205 ARG A CA 1
ATOM 1598 C C . ARG A 1 205 ? -6.593 1.554 23.041 1.00 82.88 205 ARG A C 1
ATOM 1600 O O . ARG A 1 205 ? -6.093 0.729 22.278 1.00 82.88 205 ARG A O 1
ATOM 1607 N N . LEU A 1 206 ? -6.469 2.868 22.871 1.00 82.88 206 LEU A N 1
ATOM 1608 C CA . LEU A 1 206 ? -5.701 3.515 21.804 1.00 82.88 206 LEU A CA 1
ATOM 1609 C C . LEU A 1 206 ? -4.524 4.349 22.341 1.00 82.88 206 LEU A C 1
ATOM 1611 O O . LEU A 1 206 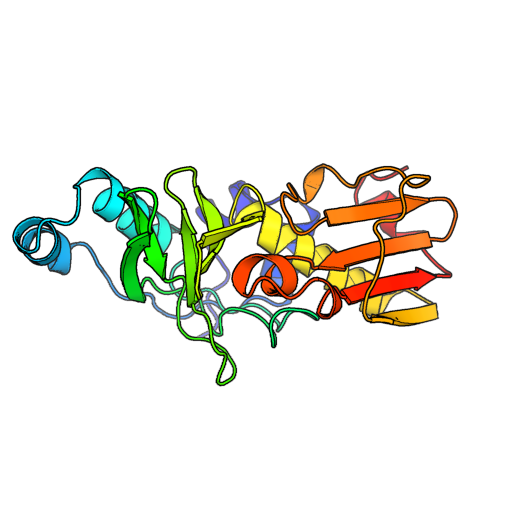? -3.996 5.205 21.641 1.00 82.88 206 LEU A O 1
ATOM 1615 N N . ASP A 1 207 ? -4.079 4.088 23.572 1.00 80.94 207 ASP A N 1
ATOM 1616 C CA . ASP A 1 207 ? -2.940 4.755 24.217 1.00 80.94 207 ASP A CA 1
ATOM 1617 C C . ASP A 1 207 ? -1.626 4.597 23.432 1.00 80.94 207 ASP A C 1
ATOM 1619 O O . ASP A 1 207 ? -0.789 5.497 23.424 1.00 80.94 207 ASP A O 1
ATOM 1623 N N . TRP A 1 208 ? -1.485 3.501 22.683 1.00 82.38 208 TRP A N 1
ATOM 1624 C CA . TRP A 1 208 ? -0.352 3.238 21.790 1.00 82.38 208 TRP A CA 1
ATOM 1625 C C . TRP A 1 208 ? -0.271 4.188 20.581 1.00 82.38 208 TRP A C 1
ATOM 1627 O O . TRP A 1 208 ? 0.785 4.285 19.956 1.00 82.38 208 TRP A O 1
ATOM 1637 N N . LEU A 1 209 ? -1.340 4.926 20.248 1.00 82.06 209 LEU A N 1
ATOM 1638 C CA . LEU A 1 209 ? -1.279 5.963 19.209 1.00 82.06 209 LEU A CA 1
ATOM 1639 C C . LEU A 1 209 ? -0.309 7.091 19.593 1.00 82.06 209 LEU A C 1
ATOM 1641 O O . LEU A 1 209 ? 0.349 7.657 18.715 1.00 82.06 209 LEU A O 1
ATOM 1645 N N . ALA A 1 210 ? -0.132 7.350 20.893 1.00 75.88 210 ALA A N 1
ATOM 1646 C CA . ALA A 1 210 ? 0.833 8.332 21.378 1.00 75.88 210 ALA A CA 1
ATOM 1647 C C . ALA A 1 210 ? 2.271 7.990 20.941 1.00 75.88 210 ALA A C 1
ATOM 1649 O O . ALA A 1 210 ? 3.019 8.882 20.533 1.00 75.88 210 ALA A O 1
ATOM 1650 N N . ASP A 1 211 ? 2.629 6.701 20.927 1.00 73.31 211 ASP A N 1
ATOM 1651 C CA . ASP A 1 211 ? 3.944 6.213 20.484 1.00 73.31 211 ASP A CA 1
ATOM 1652 C C . ASP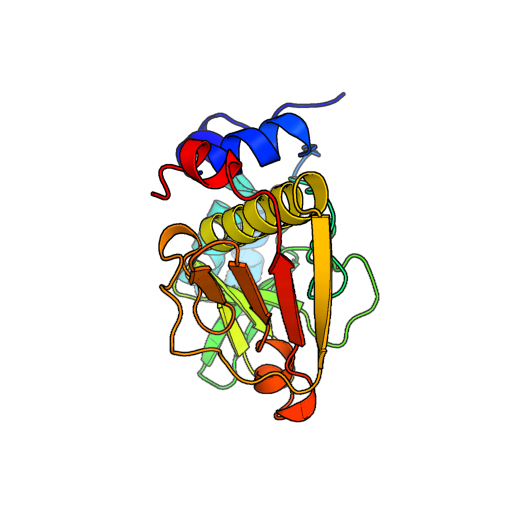 A 1 211 ? 4.162 6.386 18.970 1.00 73.31 211 ASP A C 1
ATOM 1654 O O . ASP A 1 211 ? 5.298 6.371 18.492 1.00 73.31 211 ASP A O 1
ATOM 1658 N N . ARG A 1 212 ? 3.083 6.595 18.206 1.00 74.50 212 ARG A N 1
ATOM 1659 C CA . ARG A 1 212 ? 3.116 6.915 16.770 1.00 74.50 212 ARG A CA 1
ATOM 1660 C C . ARG A 1 212 ? 3.159 8.417 16.488 1.00 74.50 212 ARG A C 1
ATOM 1662 O O . ARG A 1 212 ? 3.084 8.823 15.332 1.00 74.50 212 ARG A O 1
ATOM 1669 N N . GLY A 1 213 ? 3.291 9.250 17.524 1.00 62.31 213 GLY A N 1
ATOM 1670 C CA . GLY A 1 213 ? 3.261 10.710 17.394 1.00 62.31 213 GLY A CA 1
ATOM 1671 C C . GLY A 1 213 ? 1.863 11.263 17.113 1.00 62.31 213 GLY A C 1
ATOM 1672 O O . GLY A 1 213 ? 1.729 12.411 16.695 1.00 62.31 213 GLY A O 1
ATOM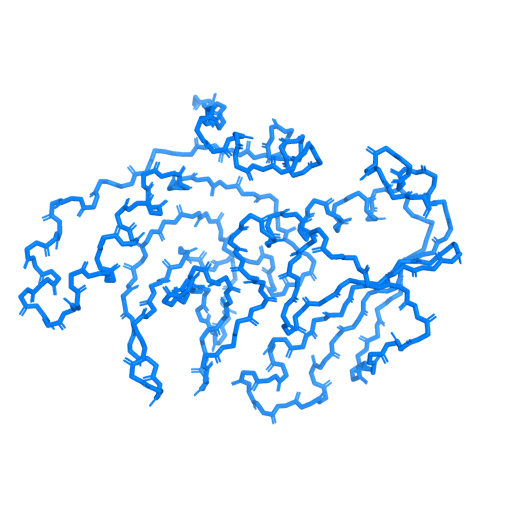 1673 N N . VAL A 1 214 ? 0.829 10.452 17.341 1.00 59.28 214 VAL A N 1
ATOM 1674 C CA . VAL A 1 214 ? -0.571 10.787 17.096 1.00 59.28 214 VAL A CA 1
ATOM 1675 C C . VAL A 1 214 ? -1.176 11.160 18.448 1.00 59.28 214 VAL A C 1
ATOM 1677 O O . VAL A 1 214 ? -1.337 10.301 19.312 1.00 59.28 214 VAL A O 1
ATOM 1680 N N . ARG A 1 215 ? -1.417 12.460 18.656 1.00 51.16 215 ARG A N 1
ATOM 1681 C CA . ARG A 1 215 ? -2.061 13.009 19.861 1.00 51.16 215 ARG A CA 1
ATOM 1682 C C . ARG A 1 215 ? -3.543 13.206 19.640 1.00 51.16 215 ARG A C 1
ATOM 1684 O O . ARG A 1 215 ? -3.892 13.785 18.584 1.00 51.16 215 ARG A O 1
#

Sequence (215 aa):
MDVRPDDAVLGRLTPSARRFVCSHGVRTKPRRLDQYREAWLGHGIPAEAVDRAVEFQSLWGGLVLPPGPFYDGGPKYFDVGGFECSESGEWLFEVGPSRTAVPYGYMIGPDGAFGIAASQWVPLHRTIEGWIESLSWAHDAFTYTEQVTRYTNARVETDLEPVEVVGGITDRWWRGDGVLVACCSGEAEAFDAPQSRVALRFTGRLDWLADRGVR

Radius of gyration: 17.42 Å; Cα contacts (8 Å, |Δi|>4): 431; chains: 1; bounding box: 41×31×52 Å

Solvent-accessible surface area (backbone atoms only — not comparable to full-atom values): 11536 Å² total; per-residue (Å²): 128,90,42,76,78,54,68,79,48,49,71,71,36,55,76,62,27,32,51,41,44,70,74,58,39,46,38,50,87,48,79,82,54,78,85,48,48,68,59,43,46,74,71,68,47,55,66,70,50,53,50,52,48,46,52,45,28,70,62,46,26,22,38,24,58,71,68,38,101,53,75,77,21,40,45,48,31,31,35,71,64,56,75,47,70,40,98,89,69,46,52,30,34,29,40,23,57,60,63,55,97,66,90,55,46,43,26,35,42,84,84,44,18,25,25,39,38,52,87,36,77,30,56,24,12,55,24,57,57,17,45,46,28,46,42,33,52,51,54,50,48,73,70,55,34,76,43,78,46,80,40,70,51,42,75,85,75,78,92,40,48,72,46,66,84,29,32,48,65,51,25,44,40,31,37,52,90,55,37,40,35,41,36,43,33,43,67,12,61,24,65,76,33,68,66,64,11,34,27,41,41,35,32,53,62,58,73,69,38,52,82,71,75,49,129

Nearest PDB structures (foldseek):
  5bpd-assembly1_A  TM=5.401E-01  e=3.033E+00  Pyrococcus furiosus
  5m21-assembly1_D  TM=3.031E-01  e=1.544E+00  Sphingomonas sp. TTNP3
  6oz3-assembly1_G  TM=3.835E-01  e=4.384E+00  Human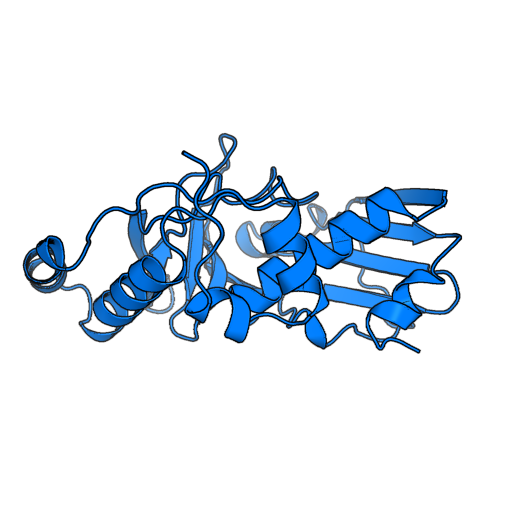 immunodeficiency virus 1
  8fa0-assembly1_A  TM=3.737E-01  e=5.959E+00  Homo sapiens
  6ofi-assembly1_G  TM=2.200E-01  e=6.738E+00  Human immunodeficiency virus 1